Protein AF-A0A654LU80-F1 (afdb_monomer_lite)

Foldseek 3Di:
DPDDFAWDFFWAAAPFWIWTFTDGPVLQVQQCPPDPHGHPQSNADDDQQRTQWIAGNVVNDIDGTFADKDKDQPQPDPDPQKTFGMKMFRAHPPPRHTRHIYTDIDRPDDDDPDDDDDDDDDDDDDDDDDDDDDDDDDDDDDDDDDDDDDDDDDDDDDDDDDDPPPDPDDPDDDPVLQAQAFEAEPVRHTPAGFHDWDWDQDPVRDIFIWTWGAHPVRDTDIDTPVQWPDDDSHTYGDDPVPPPPPPDDDDDPDDDDDDDDDDDDDDDDDDDDDDDDDDDDPPPPFFQQDPPPRDGHHNPDQADPVPRHGGD

Organism: NCBI:txid1353260

Structure (mmCIF, N/CA/C/O backbone):
data_AF-A0A654LU80-F1
#
_entry.id   AF-A0A654LU80-F1
#
loop_
_atom_site.group_PDB
_atom_site.id
_atom_site.type_symbol
_atom_site.label_atom_id
_atom_site.label_alt_id
_atom_site.label_comp_id
_atom_site.label_asym_id
_atom_site.label_entity_id
_atom_site.label_seq_id
_atom_site.pdbx_PDB_ins_code
_atom_site.Cartn_x
_atom_site.Cartn_y
_atom_site.Cartn_z
_atom_site.occupancy
_atom_site.B_iso_or_equiv
_atom_site.auth_seq_id
_atom_site.auth_comp_id
_atom_site.auth_asym_id
_atom_site.auth_atom_id
_atom_site.pdbx_PDB_model_num
ATOM 1 N N . MET A 1 1 ? 15.239 10.027 35.106 1.00 42.16 1 MET A N 1
ATOM 2 C CA . MET A 1 1 ? 13.766 10.104 35.190 1.00 42.16 1 MET A CA 1
ATOM 3 C C . MET A 1 1 ? 13.199 9.483 33.930 1.00 42.16 1 MET A C 1
ATOM 5 O O . MET A 1 1 ? 13.302 10.082 32.866 1.00 42.16 1 MET A O 1
ATOM 9 N N . SER A 1 2 ? 12.705 8.252 34.024 1.00 54.31 2 SER A N 1
ATOM 10 C CA . SER A 1 2 ? 12.005 7.593 32.923 1.00 54.31 2 SER A CA 1
ATOM 11 C C . SER A 1 2 ? 10.757 8.415 32.622 1.00 54.31 2 SER A C 1
ATOM 13 O O . SER A 1 2 ? 9.932 8.594 33.513 1.00 54.31 2 SER A O 1
ATOM 15 N N . LYS A 1 3 ? 10.645 8.983 31.415 1.00 59.56 3 LYS A N 1
ATOM 16 C CA . LYS A 1 3 ? 9.391 9.608 30.982 1.00 59.56 3 LYS A CA 1
ATOM 17 C C . LYS A 1 3 ? 8.319 8.528 31.081 1.00 59.56 3 LYS A C 1
ATOM 19 O O . LYS A 1 3 ? 8.431 7.510 30.400 1.00 59.56 3 LYS A O 1
ATOM 24 N N . GLU A 1 4 ? 7.339 8.709 31.962 1.00 68.56 4 GLU A N 1
ATOM 25 C CA . GLU A 1 4 ? 6.165 7.844 31.970 1.00 68.56 4 GLU A CA 1
ATOM 26 C C . GLU A 1 4 ? 5.578 7.864 30.561 1.00 68.56 4 GLU A C 1
ATOM 28 O O . GLU A 1 4 ? 5.352 8.928 29.982 1.00 68.56 4 GLU A O 1
ATOM 33 N N . LYS A 1 5 ? 5.436 6.679 29.963 1.00 76.31 5 LYS A N 1
ATOM 34 C CA . LYS A 1 5 ? 4.969 6.545 28.588 1.00 76.31 5 LYS A CA 1
ATOM 35 C C . LYS A 1 5 ? 3.495 6.944 28.573 1.00 76.31 5 LYS A C 1
ATOM 37 O O . LYS A 1 5 ? 2.630 6.181 28.994 1.00 76.31 5 LYS A O 1
ATOM 42 N N . THR A 1 6 ? 3.221 8.172 28.150 1.00 90.44 6 THR A N 1
ATOM 43 C CA . THR A 1 6 ? 1.869 8.704 28.011 1.00 90.44 6 THR A CA 1
ATOM 44 C C . THR A 1 6 ? 1.183 8.005 26.846 1.00 90.44 6 THR A C 1
ATOM 46 O O . THR A 1 6 ? 1.727 7.911 25.745 1.00 90.44 6 THR A O 1
ATOM 49 N N . PHE A 1 7 ? -0.017 7.484 27.090 1.00 94.75 7 PHE A N 1
ATOM 50 C CA . PHE A 1 7 ? -0.816 6.810 26.074 1.00 94.75 7 PHE A CA 1
ATOM 51 C C . PHE A 1 7 ? -2.095 7.591 25.798 1.00 94.75 7 PHE A C 1
ATOM 53 O O . PHE A 1 7 ? -2.817 7.960 26.724 1.00 94.75 7 PHE A O 1
ATOM 60 N N . VAL A 1 8 ? -2.408 7.781 24.518 1.00 96.38 8 VAL A N 1
ATOM 61 C CA . VAL A 1 8 ? -3.611 8.483 24.058 1.00 96.38 8 VAL A CA 1
ATOM 62 C C . VAL A 1 8 ? -4.419 7.565 23.149 1.00 96.38 8 VAL A C 1
ATOM 64 O O . VAL A 1 8 ? -3.859 6.840 22.330 1.00 96.38 8 VAL A O 1
ATOM 67 N N . GLU A 1 9 ? -5.745 7.576 23.283 1.00 97.50 9 GLU A N 1
ATOM 68 C CA . GLU A 1 9 ? -6.622 6.845 22.366 1.00 97.50 9 GLU A CA 1
ATOM 69 C C . GLU A 1 9 ? -6.620 7.510 20.984 1.00 97.50 9 GLU A C 1
ATOM 71 O O . GLU A 1 9 ? -6.926 8.696 20.844 1.00 97.50 9 GLU A O 1
ATOM 76 N N . LYS A 1 10 ? -6.293 6.737 19.948 1.00 97.94 10 LYS A N 1
ATOM 77 C CA . LYS A 1 10 ? -6.302 7.188 18.555 1.00 97.94 10 LYS A CA 1
ATOM 78 C C . LYS A 1 10 ? -7.009 6.183 17.662 1.00 97.94 10 LYS A C 1
ATOM 80 O O . LYS A 1 10 ? -7.061 4.987 17.951 1.00 97.94 10 LYS A O 1
ATOM 85 N N . LYS A 1 11 ? -7.544 6.695 16.553 1.00 98.19 11 LYS A N 1
ATOM 86 C CA . LYS A 1 11 ? -8.075 5.883 15.461 1.00 98.19 11 LYS A CA 1
ATOM 87 C C . LYS A 1 11 ? -6.933 5.505 14.525 1.00 98.19 11 LYS A C 1
ATOM 89 O O . LYS A 1 11 ? -6.317 6.381 13.931 1.00 98.19 11 LYS A O 1
ATOM 94 N N . LEU A 1 12 ? -6.691 4.208 14.402 1.00 98.25 12 LEU A N 1
ATOM 95 C CA . LEU A 1 12 ? -5.678 3.605 13.549 1.00 98.25 12 LEU A CA 1
ATOM 96 C C . LEU A 1 12 ? -6.372 2.930 12.369 1.00 98.25 12 LEU A C 1
ATOM 98 O O . LEU A 1 12 ? -7.171 2.010 12.549 1.00 98.25 12 LEU A O 1
ATOM 102 N N . ARG A 1 13 ? -6.104 3.405 11.159 1.00 98.25 13 ARG A N 1
ATOM 103 C CA . ARG A 1 13 ? -6.662 2.869 9.919 1.00 98.25 13 ARG A CA 1
ATOM 104 C C . ARG A 1 13 ? -5.951 1.593 9.490 1.00 98.25 13 ARG A C 1
ATOM 106 O O . ARG A 1 13 ? -4.750 1.426 9.704 1.00 98.25 13 ARG A O 1
ATOM 113 N N . GLY A 1 14 ? -6.716 0.716 8.857 1.00 97.44 14 GLY A N 1
ATOM 114 C CA . GLY A 1 14 ? -6.236 -0.442 8.119 1.00 97.44 14 GLY A CA 1
ATOM 115 C C . GLY A 1 14 ? -7.037 -0.606 6.830 1.00 97.44 14 GLY A C 1
ATOM 116 O O . GLY A 1 14 ? -8.086 0.015 6.656 1.00 97.44 14 GLY A O 1
ATOM 117 N N . SER A 1 15 ? -6.552 -1.439 5.915 1.00 96.00 15 SER A N 1
ATOM 118 C CA . SER A 1 15 ? -7.214 -1.679 4.626 1.00 96.00 15 SER A CA 1
ATOM 119 C C . SER A 1 15 ? -8.615 -2.286 4.772 1.00 96.00 15 SER A C 1
ATOM 121 O O . SER A 1 15 ? -9.500 -2.003 3.967 1.00 96.00 15 SER A O 1
ATOM 123 N N . GLY A 1 16 ? -8.851 -3.086 5.815 1.00 97.56 16 GLY A N 1
ATOM 124 C CA . GLY A 1 16 ? -10.133 -3.739 6.071 1.00 97.56 16 GLY A CA 1
ATOM 125 C C . GLY A 1 16 ? -10.956 -3.147 7.209 1.00 97.56 16 GLY A C 1
ATOM 126 O O . GLY A 1 16 ? -11.933 -3.771 7.634 1.00 97.56 16 GLY A O 1
ATOM 127 N N . GLY A 1 17 ? -10.585 -1.969 7.716 1.00 98.00 17 GLY A N 1
ATOM 128 C CA . GLY A 1 17 ? -11.339 -1.289 8.762 1.00 98.00 17 GLY A CA 1
ATOM 129 C C . GLY A 1 17 ? -10.528 -0.274 9.554 1.00 98.00 17 GLY A C 1
ATOM 130 O O . GLY A 1 17 ? -9.686 0.451 9.026 1.00 98.00 17 GLY A O 1
ATOM 131 N N . TYR A 1 18 ? -10.809 -0.179 10.848 1.00 98.62 18 TYR A N 1
ATOM 132 C CA . TYR A 1 18 ? -10.016 0.642 11.759 1.00 98.62 18 TYR A CA 1
ATOM 133 C C . TYR A 1 18 ? -10.029 0.063 13.170 1.00 98.62 18 TYR A C 1
ATOM 135 O O . TYR A 1 18 ? -10.943 -0.663 13.548 1.00 98.62 18 TYR A O 1
ATOM 143 N N . ALA A 1 19 ? -9.046 0.439 13.977 1.00 98.44 19 ALA A N 1
ATOM 144 C CA . ALA A 1 19 ? -9.003 0.166 15.404 1.00 98.44 19 ALA A CA 1
ATOM 145 C C . ALA A 1 19 ? -8.963 1.476 16.194 1.00 98.44 19 ALA A C 1
ATOM 147 O O . ALA A 1 19 ? -8.363 2.453 15.756 1.00 98.44 19 ALA A O 1
ATOM 148 N N . ILE A 1 20 ? -9.594 1.505 17.363 1.00 98.44 20 ILE A N 1
ATOM 149 C CA . ILE A 1 20 ? -9.360 2.532 18.376 1.00 98.44 20 ILE A CA 1
ATOM 150 C C . ILE A 1 20 ? -8.470 1.905 19.442 1.00 98.44 20 ILE A C 1
ATOM 152 O O . ILE A 1 20 ? -8.888 0.964 20.124 1.00 98.44 20 ILE A O 1
ATOM 156 N N . ALA A 1 21 ? -7.251 2.415 19.577 1.00 98.31 21 ALA A N 1
ATOM 157 C CA . ALA A 1 21 ? -6.265 1.884 20.506 1.00 98.31 21 ALA A CA 1
ATOM 158 C C . ALA A 1 21 ? -5.472 3.000 21.188 1.00 98.31 21 ALA A C 1
ATOM 160 O O . ALA A 1 21 ? -5.343 4.109 20.670 1.00 98.31 21 ALA A O 1
ATOM 161 N N . LYS A 1 22 ? -4.944 2.690 22.368 1.00 98.06 22 LYS A N 1
ATOM 162 C CA . LYS A 1 22 ? -4.019 3.533 23.120 1.00 98.06 22 LYS A CA 1
ATOM 163 C C . LYS A 1 22 ? -2.639 3.468 22.478 1.00 98.06 22 LYS A C 1
ATOM 165 O O . LYS A 1 22 ? -2.081 2.378 22.383 1.00 98.06 22 LYS A O 1
ATOM 170 N N . VAL A 1 23 ? -2.086 4.611 22.085 1.00 97.2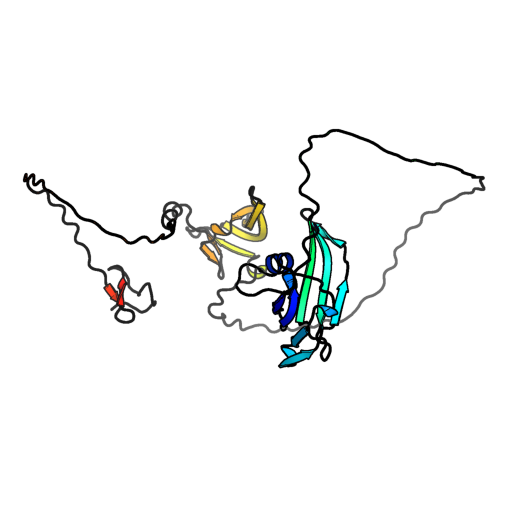5 23 VAL A N 1
ATOM 171 C CA . VAL A 1 23 ? -0.778 4.755 21.422 1.00 97.25 23 VAL A CA 1
ATOM 172 C C . VAL A 1 23 ? 0.076 5.819 22.103 1.00 97.25 23 VAL A C 1
ATOM 174 O O . VAL A 1 23 ? -0.461 6.800 22.617 1.00 97.25 23 VAL A O 1
ATOM 177 N N . SER A 1 24 ? 1.391 5.612 22.146 1.00 96.56 24 SER A N 1
ATOM 178 C CA . SER A 1 24 ? 2.349 6.594 22.653 1.00 96.56 24 SER A CA 1
ATOM 179 C C . SER A 1 24 ? 2.719 7.616 21.586 1.00 96.56 24 SER A C 1
ATOM 181 O O . SER A 1 24 ? 2.471 7.411 20.399 1.00 96.56 24 SER A O 1
ATOM 183 N N . ASP A 1 25 ? 3.351 8.714 21.986 1.00 95.44 25 ASP A N 1
ATOM 184 C CA . ASP A 1 25 ? 3.741 9.774 21.049 1.00 95.44 25 ASP A CA 1
ATOM 185 C C . ASP A 1 25 ? 4.700 9.280 19.955 1.00 95.44 25 ASP A C 1
ATOM 187 O O . ASP A 1 25 ? 4.543 9.647 18.794 1.00 95.44 25 ASP A O 1
ATOM 191 N N . ASP A 1 26 ? 5.639 8.386 20.279 1.00 94.56 26 ASP A N 1
ATOM 192 C CA . ASP A 1 26 ? 6.555 7.826 19.272 1.00 94.56 26 ASP A CA 1
ATOM 193 C C . ASP A 1 26 ? 5.855 6.884 18.287 1.00 94.56 26 ASP A C 1
ATOM 195 O O . ASP A 1 26 ? 6.164 6.887 17.099 1.00 94.56 26 ASP A O 1
ATOM 199 N N . GLU A 1 27 ? 4.844 6.145 18.745 1.00 95.81 27 GLU A N 1
ATOM 200 C CA . GLU A 1 27 ? 4.032 5.298 17.871 1.00 95.81 27 GLU A CA 1
ATOM 201 C C . GLU A 1 27 ? 3.130 6.149 16.974 1.00 95.81 27 GLU A C 1
ATOM 203 O O . GLU A 1 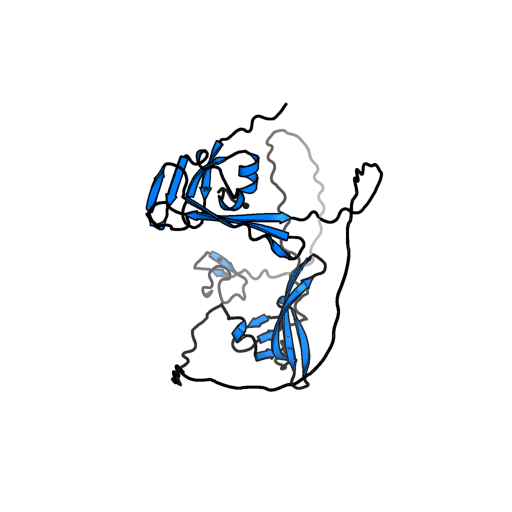27 ? 2.938 5.818 15.812 1.00 95.81 27 GLU A O 1
ATOM 208 N N . GLN A 1 28 ? 2.612 7.280 17.468 1.00 95.19 28 GLN A N 1
ATOM 209 C CA . GLN A 1 28 ? 1.852 8.226 16.644 1.00 95.19 28 GLN A CA 1
ATOM 210 C C . GLN A 1 28 ? 2.701 8.809 15.508 1.00 95.19 28 GLN A C 1
ATOM 212 O O . GLN A 1 28 ? 2.180 8.994 14.410 1.00 95.19 28 GLN A O 1
ATOM 217 N N . LYS A 1 29 ? 3.993 9.075 15.750 1.00 94.62 29 LYS A N 1
ATOM 218 C CA . LYS A 1 29 ? 4.913 9.568 14.713 1.00 94.62 29 LYS A CA 1
ATOM 219 C C . LYS A 1 29 ? 5.088 8.546 13.591 1.00 94.62 29 LYS A C 1
ATOM 221 O O . LYS A 1 29 ? 4.920 8.913 12.437 1.00 94.62 29 LYS A O 1
ATOM 226 N N . ILE A 1 30 ? 5.364 7.280 13.917 1.00 93.81 30 ILE A N 1
ATOM 227 C CA . ILE A 1 30 ? 5.551 6.221 12.903 1.00 93.81 30 ILE A CA 1
ATOM 228 C C . ILE A 1 30 ? 4.231 5.753 12.269 1.00 93.81 30 ILE A C 1
ATOM 230 O O . ILE A 1 30 ? 4.218 5.252 11.150 1.00 93.81 30 ILE A O 1
ATOM 234 N N . ALA A 1 31 ? 3.097 5.946 12.950 1.00 94.44 31 ALA A N 1
ATOM 235 C CA . ALA A 1 31 ? 1.773 5.688 12.387 1.00 94.44 31 ALA A CA 1
ATOM 236 C C . ALA A 1 31 ? 1.368 6.706 11.313 1.00 94.44 31 ALA A C 1
ATOM 238 O O . ALA A 1 31 ? 0.465 6.425 10.522 1.00 94.44 31 ALA A O 1
ATOM 239 N N . ASN A 1 32 ? 1.969 7.898 11.325 1.00 94.31 32 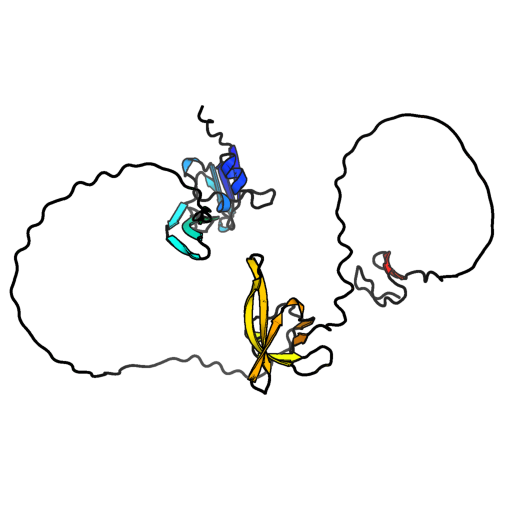ASN A N 1
ATOM 240 C CA . ASN A 1 32 ? 1.706 8.935 10.343 1.00 94.31 32 ASN A CA 1
ATOM 241 C C . ASN A 1 32 ? 2.560 8.689 9.094 1.00 94.31 32 ASN A C 1
ATOM 243 O O . ASN A 1 32 ? 3.766 8.912 9.093 1.00 94.31 32 ASN A O 1
ATOM 247 N N . LEU A 1 33 ? 1.905 8.275 8.012 1.00 89.69 33 LEU A N 1
ATOM 248 C CA . LEU A 1 33 ? 2.542 7.989 6.725 1.00 89.69 33 LEU A CA 1
ATOM 249 C C . LEU A 1 33 ? 2.485 9.193 5.760 1.00 89.69 33 LEU A C 1
ATOM 251 O O . LEU A 1 33 ? 2.376 9.015 4.551 1.00 89.69 33 LEU A O 1
ATOM 255 N N . GLY A 1 34 ? 2.514 10.421 6.291 1.00 87.06 34 GLY A N 1
ATOM 256 C CA . GLY A 1 34 ? 2.486 11.671 5.516 1.00 87.06 34 GLY A CA 1
ATOM 257 C C . GLY A 1 34 ? 1.095 12.289 5.330 1.00 87.06 34 GLY A C 1
ATOM 258 O O . GLY A 1 34 ? 0.932 13.191 4.512 1.00 87.06 34 GLY A O 1
ATOM 259 N N . GLY A 1 35 ? 0.091 11.827 6.081 1.00 89.62 35 GLY A N 1
ATOM 260 C CA . GLY A 1 35 ? -1.296 12.289 5.989 1.00 89.62 35 GLY A CA 1
ATOM 261 C C . GLY A 1 35 ? -1.914 12.630 7.351 1.00 89.62 35 GLY A C 1
ATOM 262 O O . GLY A 1 35 ? -1.272 12.491 8.390 1.00 89.62 35 GLY A O 1
ATOM 263 N N . PRO A 1 36 ? -3.182 13.077 7.383 1.00 91.56 36 PRO A N 1
ATOM 264 C CA . PRO A 1 36 ? -3.877 13.375 8.639 1.00 91.56 36 PRO A CA 1
ATOM 265 C C . PRO A 1 36 ? -4.305 12.113 9.407 1.00 91.56 36 PRO A C 1
ATOM 267 O O . PRO A 1 36 ? -4.647 12.193 10.587 1.00 91.56 36 PRO A O 1
ATOM 270 N N . GLU A 1 37 ? -4.333 10.953 8.745 1.00 95.50 37 GLU A N 1
ATOM 271 C CA . GLU A 1 37 ? -4.729 9.680 9.345 1.00 95.50 37 GLU A CA 1
ATOM 272 C C . GLU A 1 37 ? -3.519 8.906 9.887 1.00 95.50 37 GLU A C 1
ATOM 274 O O . GLU A 1 37 ? -2.433 8.920 9.310 1.00 95.50 37 GLU A O 1
ATOM 279 N N . LEU A 1 38 ? -3.733 8.191 10.994 1.00 96.69 38 LEU A N 1
ATOM 280 C CA . LEU A 1 38 ? -2.757 7.269 11.568 1.00 96.69 38 LEU A CA 1
ATOM 281 C C . LEU A 1 38 ? -3.075 5.845 11.118 1.00 96.69 38 LEU A C 1
ATOM 283 O O . LEU A 1 38 ? -4.241 5.448 11.118 1.00 96.69 38 LEU A O 1
ATOM 287 N N . PHE A 1 39 ? -2.054 5.059 10.794 1.00 97.62 39 PHE A N 1
ATOM 288 C CA . PHE A 1 39 ? -2.204 3.701 10.275 1.00 97.62 39 PHE A CA 1
ATOM 289 C C . PHE A 1 39 ? -1.665 2.661 11.252 1.00 97.62 39 PHE A C 1
ATOM 291 O O . PHE A 1 39 ? -0.562 2.789 11.779 1.00 97.62 39 PHE A O 1
ATOM 298 N N . LEU A 1 40 ? -2.427 1.581 11.446 1.00 96.75 40 LEU A N 1
ATOM 299 C CA . LEU A 1 40 ? -2.000 0.451 12.277 1.00 96.75 40 LEU A CA 1
ATOM 300 C C . LEU A 1 40 ? -0.769 -0.251 11.677 1.00 96.75 40 LEU A C 1
ATOM 302 O O . LEU A 1 40 ? 0.083 -0.735 12.416 1.00 96.75 40 LEU A O 1
ATOM 306 N N . ALA A 1 41 ? -0.648 -0.232 10.345 1.00 95.56 41 ALA A N 1
ATOM 307 C CA . ALA A 1 41 ? 0.496 -0.772 9.616 1.00 95.56 41 ALA A CA 1
ATOM 308 C C . ALA A 1 41 ? 1.829 -0.114 10.012 1.00 95.56 41 ALA A C 1
ATOM 310 O O . ALA A 1 41 ? 2.825 -0.819 10.137 1.00 95.56 41 ALA A O 1
ATOM 311 N N . GLY A 1 42 ? 1.836 1.207 10.242 1.00 93.25 42 GLY A N 1
ATOM 312 C CA . GLY A 1 42 ? 3.042 1.950 10.627 1.00 93.25 42 GLY A CA 1
ATOM 313 C C . GLY A 1 42 ? 3.477 1.708 12.076 1.00 93.25 42 GLY A C 1
ATOM 314 O O . GLY A 1 42 ? 4.656 1.811 12.387 1.00 93.25 42 GLY A O 1
ATOM 315 N N . ILE A 1 43 ? 2.542 1.345 12.962 1.00 95.12 43 ILE A N 1
ATOM 316 C CA . ILE A 1 43 ? 2.848 1.014 14.366 1.00 95.12 43 ILE A CA 1
ATOM 317 C C . ILE A 1 43 ? 3.351 -0.422 14.504 1.00 95.12 43 ILE A C 1
ATOM 319 O O . ILE A 1 43 ? 4.268 -0.692 15.276 1.00 95.12 43 ILE A O 1
ATOM 323 N N . GLY A 1 44 ? 2.723 -1.355 13.789 1.00 94.69 44 GLY A N 1
ATOM 324 C CA . GLY A 1 44 ? 3.021 -2.774 13.907 1.00 94.69 44 GLY A CA 1
ATOM 325 C C . GLY A 1 44 ? 2.208 -3.488 14.985 1.00 94.69 44 GLY A C 1
ATOM 326 O O . GLY A 1 44 ? 0.989 -3.310 15.110 1.00 94.69 44 GLY A O 1
ATOM 327 N N . LYS A 1 45 ? 2.886 -4.352 15.744 1.00 95.94 45 LYS A N 1
ATOM 328 C CA . LYS A 1 45 ? 2.288 -5.166 16.804 1.00 95.94 45 LYS A CA 1
ATOM 329 C C . LYS A 1 45 ? 1.940 -4.323 18.035 1.00 95.94 45 LYS A C 1
ATOM 331 O O . LYS A 1 45 ? 2.784 -3.610 18.566 1.00 95.94 45 LYS A O 1
ATOM 336 N N . LEU A 1 46 ? 0.708 -4.455 18.516 1.00 96.06 46 LEU A N 1
ATOM 337 C CA . LEU A 1 46 ? 0.183 -3.800 19.711 1.00 96.06 46 LEU A CA 1
ATOM 338 C C . LEU A 1 46 ? -0.386 -4.835 20.683 1.00 96.06 46 LEU A C 1
ATOM 340 O O . LEU A 1 46 ? -1.031 -5.801 20.267 1.00 96.06 46 LEU A O 1
ATOM 344 N N . ASP A 1 47 ? -0.198 -4.596 21.981 1.00 96.56 47 ASP A N 1
ATOM 345 C CA . ASP A 1 47 ? -0.759 -5.448 23.032 1.00 96.56 47 ASP A CA 1
ATOM 346 C C . ASP A 1 47 ? -2.288 -5.407 23.025 1.00 96.56 47 ASP A C 1
ATOM 348 O O . ASP A 1 47 ? -2.913 -4.365 22.790 1.00 96.56 47 ASP A O 1
ATOM 352 N N . LYS A 1 48 ? -2.912 -6.553 23.315 1.00 96.44 48 LYS A N 1
ATOM 353 C CA . LYS A 1 48 ? -4.367 -6.714 23.217 1.00 96.44 48 LYS A CA 1
ATOM 354 C C . LYS A 1 48 ? -5.122 -5.768 24.154 1.00 96.44 48 LYS A C 1
ATOM 356 O O . LYS A 1 48 ? -6.193 -5.300 23.771 1.00 96.44 48 LYS A O 1
ATOM 361 N N . GLU A 1 49 ? -4.581 -5.442 25.332 1.00 97.00 49 GLU A N 1
ATOM 362 C CA . GLU A 1 49 ? -5.248 -4.542 26.290 1.00 97.00 49 GLU A CA 1
ATOM 363 C C . GLU A 1 49 ? -5.260 -3.079 25.831 1.00 97.00 49 GLU A C 1
ATOM 365 O O . GLU A 1 49 ? -6.027 -2.260 26.343 1.00 97.00 49 GLU A O 1
ATOM 370 N N . ARG A 1 50 ? -4.422 -2.726 24.852 1.00 97.19 50 ARG A N 1
ATOM 371 C CA . ARG A 1 50 ? -4.344 -1.360 24.327 1.00 97.19 50 ARG A CA 1
ATOM 372 C C . ARG A 1 50 ? -5.485 -1.054 23.365 1.00 97.19 50 ARG A C 1
ATOM 374 O O . ARG A 1 50 ? -5.770 0.118 23.128 1.00 97.19 50 ARG A O 1
ATOM 381 N N . PHE A 1 51 ? -6.155 -2.074 22.834 1.00 98.31 51 PHE A N 1
ATOM 382 C CA . PHE A 1 51 ? -7.310 -1.912 21.961 1.00 98.31 51 PHE A CA 1
ATOM 383 C C . PHE A 1 51 ? -8.590 -1.719 22.766 1.00 98.31 51 PHE A C 1
ATOM 385 O O . PHE A 1 51 ? -8.980 -2.564 23.569 1.00 98.31 51 PHE A O 1
ATOM 392 N N . LYS A 1 52 ? -9.306 -0.637 22.467 1.00 98.31 52 LYS A N 1
ATOM 393 C CA . LYS A 1 52 ? -10.645 -0.391 23.002 1.00 98.31 52 LYS A CA 1
ATOM 394 C C . LYS A 1 52 ? -11.705 -1.093 22.166 1.00 98.31 52 LYS A C 1
ATOM 396 O O . LYS A 1 52 ? -12.587 -1.752 22.706 1.00 98.31 52 LYS A O 1
ATOM 401 N N . LYS A 1 53 ? -11.619 -0.931 20.847 1.00 98.50 53 LYS A N 1
ATOM 402 C CA . LYS A 1 53 ? -12.574 -1.467 19.874 1.00 98.50 53 LYS A CA 1
ATOM 403 C C . LYS A 1 53 ? -11.982 -1.466 18.471 1.00 98.50 53 LYS A C 1
ATOM 405 O O . LYS A 1 53 ? -11.028 -0.737 18.203 1.00 98.50 53 LYS A O 1
ATOM 410 N N . TYR A 1 54 ? -12.577 -2.224 17.562 1.00 98.75 54 TYR A N 1
ATOM 411 C CA . TYR A 1 54 ? -12.252 -2.191 16.139 1.00 98.75 54 TYR A CA 1
ATOM 412 C C . TYR A 1 54 ? -13.512 -2.291 15.283 1.00 98.75 54 TYR A C 1
ATOM 414 O O . TYR A 1 54 ? -14.515 -2.860 15.700 1.00 98.75 54 TYR A O 1
ATOM 422 N N . TYR A 1 55 ? -13.456 -1.743 14.079 1.00 98.81 55 TYR A N 1
ATOM 423 C CA . TYR A 1 55 ? -14.496 -1.845 13.067 1.00 98.81 55 TYR A CA 1
ATOM 424 C C . TYR A 1 55 ? -14.004 -2.710 11.916 1.00 98.81 55 TYR A C 1
ATOM 426 O O . TYR A 1 55 ? -12.866 -2.555 11.469 1.00 98.81 55 TYR A O 1
ATOM 434 N N . CYS A 1 56 ? -14.862 -3.605 11.436 1.00 98.81 56 CYS A N 1
ATOM 435 C CA . CYS A 1 56 ? -14.600 -4.445 10.277 1.00 98.81 56 CYS A CA 1
ATOM 436 C C . CYS A 1 56 ? -15.453 -3.989 9.097 1.00 98.81 56 CYS A C 1
ATOM 438 O O . CYS A 1 56 ? -16.676 -3.974 9.210 1.00 98.81 56 CYS A O 1
ATOM 440 N N . ASN A 1 57 ? -14.818 -3.701 7.958 1.00 98.25 57 ASN A N 1
ATOM 441 C CA . ASN A 1 57 ? -15.523 -3.305 6.739 1.00 98.25 57 ASN A CA 1
ATOM 442 C C . ASN A 1 57 ? -16.401 -4.436 6.191 1.00 98.25 57 ASN A C 1
ATOM 444 O O . ASN A 1 57 ? -17.499 -4.172 5.733 1.00 98.25 57 ASN A O 1
ATOM 448 N N . LYS A 1 58 ? -15.959 -5.700 6.278 1.00 98.31 58 LYS A N 1
ATOM 449 C CA . LYS A 1 58 ? -16.741 -6.843 5.774 1.00 98.31 58 LYS A CA 1
ATOM 450 C C . LYS A 1 58 ? -18.004 -7.106 6.599 1.00 98.31 58 LYS A C 1
ATOM 452 O O . LYS A 1 58 ? -19.029 -7.482 6.047 1.00 98.31 58 LYS A O 1
ATOM 457 N N . CYS A 1 59 ? -17.928 -6.937 7.918 1.00 98.00 59 CYS A N 1
ATOM 458 C CA . CYS A 1 59 ? -19.093 -7.083 8.797 1.00 98.00 59 CYS A CA 1
ATOM 459 C C . CYS A 1 59 ? -19.926 -5.803 8.903 1.00 98.00 59 CYS A C 1
ATOM 461 O O . CYS A 1 59 ? -20.970 -5.829 9.549 1.00 98.00 59 CYS A O 1
ATOM 463 N N . GLU A 1 60 ? -19.398 -4.687 8.397 1.00 98.38 60 GLU A N 1
ATOM 464 C CA . GLU A 1 60 ? -19.908 -3.329 8.598 1.00 98.38 60 GLU A CA 1
ATOM 465 C C . GLU A 1 60 ? -20.227 -3.008 10.070 1.00 98.38 60 GLU A C 1
ATOM 467 O O . GLU A 1 60 ? -21.165 -2.280 10.398 1.00 98.38 60 GLU A O 1
ATOM 472 N N . LYS A 1 61 ? -19.434 -3.569 10.991 1.00 98.44 61 LYS A N 1
ATOM 473 C CA . LYS A 1 61 ? -19.747 -3.604 12.423 1.00 98.44 61 LYS A CA 1
ATOM 474 C C . LYS A 1 61 ? -18.536 -3.301 13.294 1.00 98.44 61 LYS A C 1
ATOM 476 O O . LYS A 1 61 ? -17.407 -3.688 12.986 1.00 98.44 61 LYS A O 1
ATOM 481 N N . GLU A 1 62 ? -18.808 -2.643 14.420 1.00 98.50 62 GLU A N 1
ATOM 482 C CA . GLU A 1 62 ? -17.845 -2.388 15.488 1.00 98.50 62 GLU A CA 1
ATOM 483 C C . GLU A 1 62 ? -17.883 -3.484 16.568 1.00 98.50 62 GLU A C 1
ATOM 485 O O . GLU A 1 62 ? -18.943 -3.975 16.963 1.00 98.50 62 GLU A O 1
ATOM 490 N N . TYR A 1 63 ? -16.705 -3.851 17.060 1.00 98.44 63 TYR A N 1
ATOM 491 C CA . TYR A 1 63 ? -16.456 -4.904 18.036 1.00 98.44 63 TYR A CA 1
ATOM 492 C C . TYR A 1 63 ? -15.599 -4.365 19.178 1.00 98.44 63 TYR A C 1
ATOM 494 O O . TYR A 1 63 ? -14.685 -3.575 18.952 1.00 98.44 63 TYR A O 1
ATOM 502 N N . GLN A 1 64 ? -15.857 -4.822 20.402 1.00 98.38 64 GLN A N 1
ATOM 503 C CA . GLN A 1 64 ? -15.078 -4.425 21.576 1.00 98.38 64 GLN A CA 1
ATOM 504 C C . GLN A 1 64 ? -13.756 -5.204 21.680 1.00 98.38 64 GLN A C 1
ATOM 506 O O . GLN A 1 64 ? -13.666 -6.376 21.299 1.00 98.38 64 GLN A O 1
ATOM 511 N N . GLY A 1 65 ? -12.741 -4.546 22.241 1.00 97.62 65 GLY A N 1
ATOM 512 C CA . GLY A 1 65 ? -11.393 -5.078 22.429 1.00 97.62 65 GLY A CA 1
ATOM 513 C C . GLY A 1 65 ? -10.576 -5.174 21.138 1.00 97.62 65 GLY A C 1
ATOM 514 O O . GLY A 1 65 ? -10.874 -4.525 20.136 1.00 97.62 65 GLY A O 1
ATOM 515 N N . ALA A 1 66 ? -9.520 -5.989 21.173 1.00 98.00 66 ALA A N 1
ATOM 516 C CA . ALA A 1 66 ? -8.623 -6.199 20.037 1.00 98.00 66 ALA A CA 1
ATOM 517 C C . ALA A 1 66 ? -9.224 -7.117 18.952 1.00 98.00 66 ALA A C 1
ATOM 519 O O . ALA A 1 66 ? -9.978 -8.036 19.296 1.00 98.00 66 ALA A O 1
ATOM 520 N N . PRO A 1 67 ? -8.855 -6.944 17.670 1.00 98.19 67 PRO A N 1
ATOM 521 C CA . PRO A 1 67 ? -8.969 -8.003 16.663 1.00 98.19 67 PRO A CA 1
ATOM 522 C C . PRO A 1 67 ? -8.083 -9.216 17.026 1.00 98.19 67 PRO A C 1
ATOM 524 O O . PRO A 1 67 ? -7.261 -9.147 17.943 1.00 98.19 67 PRO A O 1
ATOM 527 N N . ASN A 1 68 ? -8.270 -10.353 16.349 1.00 98.19 68 ASN A N 1
ATOM 528 C CA . ASN A 1 68 ? -7.331 -11.472 16.453 1.00 98.19 68 ASN A CA 1
ATOM 529 C C . ASN A 1 68 ? -6.005 -11.086 15.781 1.00 98.19 68 ASN A C 1
ATOM 531 O O . ASN A 1 68 ? -6.029 -10.368 14.789 1.00 98.19 68 ASN A O 1
ATOM 535 N N . LEU A 1 69 ? -4.867 -11.528 16.311 1.00 97.75 69 LEU A N 1
ATOM 536 C CA . LEU A 1 69 ? -3.553 -11.242 15.733 1.00 97.75 69 LEU A CA 1
ATOM 537 C C . LEU A 1 69 ? -2.873 -12.559 15.371 1.00 97.75 69 LEU A C 1
ATOM 539 O O . LEU A 1 69 ? -2.615 -13.374 16.256 1.00 97.75 69 LEU A O 1
ATOM 543 N N . GLU A 1 70 ? -2.542 -12.713 14.096 1.00 97.88 70 GLU A N 1
ATOM 544 C CA . GLU A 1 70 ? -1.695 -13.783 13.572 1.00 97.88 70 GLU A CA 1
ATOM 545 C C . GLU A 1 70 ? -0.402 -13.158 13.054 1.00 97.88 70 GLU A C 1
ATOM 547 O O . GLU A 1 70 ? -0.449 -12.160 12.341 1.00 97.88 70 GLU A O 1
ATOM 552 N N . PHE A 1 71 ? 0.755 -13.686 13.446 1.00 96.75 71 PHE A N 1
ATOM 553 C CA . PHE A 1 71 ? 2.044 -13.134 13.038 1.00 96.75 71 PHE A CA 1
ATOM 554 C C . PHE A 1 71 ? 3.080 -14.236 12.832 1.00 96.75 71 PHE A C 1
ATOM 556 O O . PHE A 1 71 ? 3.016 -15.293 13.458 1.00 96.75 71 PHE A O 1
ATOM 563 N N . GLU A 1 72 ? 4.034 -13.956 11.954 1.00 96.56 72 GLU A N 1
ATOM 564 C CA . GLU A 1 72 ? 5.139 -14.832 11.582 1.00 96.56 72 GLU A CA 1
ATOM 565 C C . GLU A 1 72 ? 6.448 -14.042 11.632 1.00 96.56 72 GLU A C 1
ATOM 567 O O . GLU A 1 72 ? 6.469 -12.846 11.325 1.00 96.56 72 GLU A O 1
ATOM 572 N N . ASN A 1 73 ? 7.549 -14.731 11.942 1.00 95.75 73 ASN A N 1
ATOM 573 C CA . ASN A 1 73 ? 8.885 -14.139 12.012 1.00 95.75 73 ASN A CA 1
ATOM 574 C C . ASN A 1 73 ? 9.785 -14.715 10.905 1.00 95.75 73 ASN A C 1
ATOM 576 O O . ASN A 1 73 ? 10.602 -15.596 11.188 1.00 95.75 73 ASN A O 1
ATOM 580 N N . PRO A 1 74 ? 9.621 -14.283 9.641 1.00 93.00 74 PRO A N 1
ATOM 581 C CA . PRO A 1 74 ? 10.261 -14.943 8.507 1.00 93.00 74 PRO A CA 1
ATOM 582 C C . PRO A 1 74 ? 11.790 -14.798 8.490 1.00 93.00 74 PRO A C 1
ATOM 584 O O . PRO A 1 74 ? 12.458 -15.705 8.010 1.00 93.00 74 PRO A O 1
ATOM 587 N N . ASN A 1 75 ? 12.351 -13.711 9.041 1.00 92.19 75 ASN A N 1
ATOM 588 C CA . ASN A 1 75 ? 13.781 -13.376 8.917 1.00 92.19 75 ASN A CA 1
ATOM 589 C C . ASN A 1 75 ? 14.265 -13.413 7.452 1.00 92.19 75 ASN A C 1
ATOM 591 O O . ASN A 1 75 ? 15.343 -13.920 7.157 1.00 92.19 75 ASN A O 1
ATOM 595 N N . GLU A 1 76 ? 13.442 -12.898 6.541 1.00 92.50 76 GLU A N 1
ATOM 596 C CA . GLU A 1 76 ? 13.708 -12.890 5.102 1.00 92.50 76 GLU A CA 1
ATOM 597 C C . GLU A 1 76 ? 14.597 -11.694 4.743 1.00 92.50 76 GLU A C 1
ATOM 599 O O . GLU A 1 76 ? 14.266 -10.556 5.082 1.00 92.50 76 GLU A O 1
ATOM 604 N N . ASP A 1 77 ? 15.726 -11.950 4.082 1.00 91.25 77 ASP A N 1
ATOM 605 C CA . ASP A 1 77 ? 16.606 -10.910 3.543 1.00 91.25 77 ASP A CA 1
ATOM 606 C C . ASP A 1 77 ? 16.004 -10.362 2.244 1.00 91.25 77 ASP A C 1
ATOM 608 O O . ASP A 1 77 ? 15.817 -11.099 1.274 1.00 91.25 77 ASP A O 1
ATOM 612 N N . LEU A 1 78 ? 15.670 -9.071 2.246 1.00 89.50 78 LEU A N 1
ATOM 613 C CA . LEU A 1 78 ? 15.086 -8.380 1.097 1.00 89.50 78 LEU A CA 1
ATOM 614 C C . LEU A 1 78 ? 16.137 -7.620 0.272 1.00 89.50 78 LEU A C 1
ATOM 616 O O . LEU A 1 78 ? 15.779 -6.937 -0.689 1.00 89.50 78 LEU A O 1
ATOM 620 N N . GLY A 1 79 ? 17.421 -7.754 0.616 1.00 84.19 79 GLY A N 1
ATOM 621 C CA . GLY A 1 79 ? 18.522 -6.998 0.035 1.00 84.19 79 GLY A CA 1
ATOM 622 C C . GLY A 1 79 ? 18.738 -5.648 0.720 1.00 84.19 79 GLY A C 1
ATOM 623 O O . GLY A 1 79 ? 17.973 -5.228 1.585 1.00 84.19 79 GLY A O 1
ATOM 624 N N . GLU A 1 80 ? 19.824 -4.966 0.343 1.00 84.06 80 GLU A N 1
ATOM 625 C CA . GLU A 1 80 ? 20.162 -3.615 0.837 1.00 84.06 80 GLU A CA 1
ATOM 626 C C . GLU A 1 80 ? 20.228 -3.513 2.373 1.00 84.06 80 GLU A C 1
ATOM 628 O O . GLU A 1 80 ? 19.898 -2.483 2.954 1.00 84.06 80 GLU A O 1
ATOM 633 N N . ASN A 1 81 ? 20.654 -4.595 3.039 1.00 84.06 81 ASN A N 1
ATOM 634 C CA . ASN A 1 81 ? 20.743 -4.695 4.499 1.00 84.06 81 ASN A CA 1
ATOM 635 C C . ASN A 1 81 ? 19.383 -4.565 5.222 1.00 84.06 81 ASN A C 1
ATOM 637 O O . ASN A 1 81 ? 19.351 -4.265 6.421 1.00 84.06 81 ASN A O 1
ATOM 641 N N . ILE A 1 82 ? 18.274 -4.832 4.522 1.00 87.25 82 ILE A N 1
ATOM 642 C CA . ILE A 1 82 ? 16.911 -4.826 5.062 1.00 87.25 82 ILE A CA 1
ATOM 643 C C . ILE A 1 82 ? 16.436 -6.265 5.268 1.00 87.25 82 ILE A C 1
ATOM 645 O O . ILE A 1 82 ? 16.266 -7.030 4.320 1.00 87.25 82 ILE A O 1
ATOM 649 N N . ILE A 1 83 ? 16.137 -6.616 6.519 1.00 91.75 83 ILE A N 1
ATOM 650 C CA . ILE A 1 83 ? 15.607 -7.937 6.874 1.00 91.75 83 ILE A CA 1
ATOM 651 C C . ILE A 1 83 ? 14.157 -7.793 7.329 1.00 91.75 83 ILE A C 1
ATOM 653 O O . ILE A 1 83 ? 13.869 -7.088 8.296 1.00 91.75 83 ILE A O 1
ATOM 657 N N . LEU A 1 84 ? 13.231 -8.513 6.698 1.00 93.94 84 LEU A N 1
ATOM 658 C CA . LEU A 1 84 ? 11.865 -8.655 7.196 1.00 93.94 84 LEU A CA 1
ATOM 659 C C . LEU A 1 84 ? 11.866 -9.581 8.418 1.00 93.94 84 LEU A C 1
ATOM 661 O O . LEU A 1 84 ? 11.905 -10.808 8.305 1.00 93.94 84 LEU A O 1
ATOM 665 N N . LYS A 1 85 ? 11.813 -8.988 9.611 1.00 94.25 85 LYS A N 1
ATOM 666 C CA . LYS A 1 85 ? 11.831 -9.719 10.883 1.00 94.25 85 LYS A CA 1
ATOM 667 C C . LYS A 1 85 ? 10.484 -10.275 11.280 1.00 94.25 85 LYS A C 1
ATOM 669 O O . LYS A 1 85 ? 10.425 -11.378 11.809 1.00 94.25 85 LYS A O 1
ATOM 674 N N . GLU A 1 86 ? 9.423 -9.514 11.051 1.00 95.69 86 GLU A N 1
ATOM 675 C CA . GLU A 1 86 ? 8.075 -9.888 11.465 1.00 95.69 86 GLU A CA 1
ATOM 676 C C . GLU A 1 86 ? 7.062 -9.377 10.445 1.00 95.69 86 GLU A C 1
ATOM 678 O O . GLU A 1 86 ? 7.172 -8.259 9.939 1.00 95.69 86 GLU A O 1
ATOM 683 N N . LYS A 1 87 ? 6.043 -10.181 10.165 1.00 96.38 87 LYS A N 1
ATOM 684 C CA . LYS A 1 87 ? 4.833 -9.748 9.465 1.00 96.38 87 LYS A CA 1
ATOM 685 C C . LYS A 1 87 ? 3.628 -10.244 10.250 1.00 96.38 87 LYS A C 1
ATOM 687 O O . LYS A 1 87 ? 3.664 -11.341 10.804 1.00 96.38 87 LYS A O 1
ATOM 692 N N . GLY A 1 88 ? 2.563 -9.458 10.297 1.00 97.62 88 GLY A N 1
ATOM 693 C CA . GLY A 1 88 ? 1.360 -9.863 11.012 1.00 97.62 88 GLY A CA 1
ATOM 694 C C . GLY A 1 88 ? 0.079 -9.301 10.427 1.00 97.62 88 GLY A C 1
ATOM 695 O O . GLY A 1 88 ? 0.070 -8.273 9.748 1.00 97.62 88 GLY A O 1
ATOM 696 N N . GLU A 1 89 ? -1.011 -10.003 10.709 1.00 98.44 89 GLU A N 1
ATOM 697 C CA . GLU A 1 89 ? -2.363 -9.712 10.268 1.00 98.44 89 GLU A CA 1
ATOM 698 C C . GLU A 1 89 ? -3.286 -9.574 11.477 1.00 98.44 89 GLU A C 1
ATOM 700 O O . GLU A 1 89 ? -3.434 -10.485 12.296 1.00 98.44 89 GLU A O 1
ATOM 705 N N . TYR A 1 90 ? -3.957 -8.431 11.565 1.00 98.50 90 TYR A N 1
ATOM 706 C CA . TYR A 1 90 ? -5.061 -8.237 12.489 1.00 98.50 90 TYR A CA 1
ATOM 707 C C . TYR A 1 90 ? -6.355 -8.676 11.812 1.00 98.50 90 TYR A C 1
ATOM 709 O O . TYR A 1 90 ? -6.800 -8.028 10.869 1.00 98.50 90 TYR A O 1
ATOM 717 N N . LYS A 1 91 ? -6.979 -9.749 12.294 1.00 98.62 91 LYS A N 1
ATOM 718 C CA . LYS A 1 91 ? -8.183 -10.359 11.719 1.00 98.62 91 LYS A CA 1
ATOM 719 C C . LYS A 1 91 ? -9.424 -10.099 12.564 1.00 98.62 91 LYS A C 1
ATOM 721 O O . LYS A 1 91 ? -9.389 -10.084 13.796 1.00 98.62 91 LYS A O 1
ATOM 726 N N . CYS A 1 92 ? -10.556 -9.892 11.903 1.00 98.62 92 CYS A N 1
ATOM 727 C CA . CYS A 1 92 ? -11.847 -9.801 12.571 1.00 98.62 92 CYS A CA 1
ATOM 728 C C . CYS A 1 92 ? -12.163 -11.121 13.279 1.00 98.62 92 CYS A C 1
ATOM 730 O O . CYS A 1 92 ? -12.181 -12.166 12.647 1.00 98.62 92 CYS A O 1
ATOM 732 N N . LYS A 1 93 ? -12.525 -11.061 14.562 1.00 97.81 93 LYS A N 1
ATOM 733 C CA . LYS A 1 93 ? -12.862 -12.243 15.377 1.00 97.81 93 LYS A CA 1
ATOM 734 C C . LYS A 1 93 ? -14.102 -13.014 14.909 1.00 97.81 93 LYS A C 1
ATOM 736 O O . LYS A 1 93 ? -14.382 -14.079 15.441 1.00 97.81 93 LYS A O 1
ATOM 741 N N . THR A 1 94 ? -14.908 -12.439 14.018 1.00 97.94 94 THR A N 1
ATOM 742 C CA . THR A 1 94 ? -16.187 -13.026 13.588 1.00 97.94 94 THR A CA 1
ATOM 743 C C . THR A 1 94 ? -16.140 -13.593 12.177 1.00 97.94 94 THR A C 1
ATOM 745 O O . THR A 1 94 ? -16.843 -14.556 11.901 1.00 97.94 94 THR A O 1
ATOM 748 N N . CYS A 1 95 ? -15.371 -12.989 11.271 1.00 98.00 95 CYS A N 1
ATOM 749 C CA . CYS A 1 95 ? -15.369 -13.373 9.856 1.00 98.00 95 CYS A CA 1
ATOM 750 C C . CYS A 1 95 ? -13.968 -13.590 9.272 1.00 98.00 95 CYS A C 1
ATOM 752 O O . CYS A 1 95 ? -13.852 -13.714 8.051 1.00 98.00 95 CYS A O 1
ATOM 754 N N . ASP A 1 96 ? -12.932 -13.526 10.117 1.00 98.25 96 ASP A N 1
ATOM 755 C CA . ASP A 1 96 ? -11.501 -13.648 9.798 1.00 98.25 96 ASP A CA 1
ATOM 756 C C . ASP A 1 96 ? -10.976 -12.690 8.722 1.00 98.25 96 ASP A C 1
ATOM 758 O O . ASP A 1 96 ? -9.837 -12.789 8.269 1.00 98.25 96 ASP A O 1
ATOM 762 N N . TYR A 1 97 ? -11.783 -11.697 8.345 1.00 98.19 97 TYR A N 1
ATOM 763 C CA . TYR A 1 97 ? -11.379 -10.666 7.407 1.00 98.19 97 TYR A CA 1
ATOM 764 C C . TYR A 1 97 ? -10.254 -9.816 7.991 1.00 98.19 97 TYR A C 1
ATOM 766 O O . TYR A 1 97 ? -10.327 -9.365 9.139 1.00 98.19 97 TYR A O 1
ATOM 774 N N . ILE A 1 98 ? -9.230 -9.576 7.179 1.00 98.44 98 ILE A N 1
ATOM 775 C CA . ILE A 1 98 ? -8.044 -8.819 7.566 1.00 98.44 98 ILE A CA 1
ATOM 776 C C . ILE A 1 98 ? -8.428 -7.348 7.731 1.00 98.44 98 ILE A C 1
ATOM 778 O O . ILE A 1 98 ? -8.815 -6.686 6.776 1.00 98.44 98 ILE A O 1
ATOM 782 N N . ILE A 1 99 ? -8.308 -6.833 8.951 1.00 98.38 99 ILE A N 1
ATOM 783 C CA . ILE A 1 99 ? -8.511 -5.425 9.307 1.00 98.38 99 ILE A CA 1
ATOM 784 C C . ILE A 1 99 ? -7.298 -4.595 8.895 1.00 98.38 99 ILE A C 1
ATOM 786 O O . ILE A 1 99 ? -7.445 -3.509 8.335 1.00 98.38 99 ILE A O 1
ATOM 790 N N . ALA A 1 100 ? -6.100 -5.099 9.183 1.00 98.06 100 ALA A N 1
ATOM 791 C CA . ALA A 1 100 ? -4.838 -4.461 8.842 1.00 98.06 100 ALA A CA 1
ATOM 792 C C . ALA A 1 100 ? -3.720 -5.501 8.772 1.00 98.06 100 ALA A C 1
ATOM 794 O O . ALA A 1 100 ? -3.773 -6.521 9.459 1.00 98.06 100 ALA A O 1
ATOM 795 N N . GLN A 1 101 ? -2.684 -5.189 8.003 1.00 97.50 101 GLN A N 1
ATOM 796 C CA . GLN A 1 101 ? -1.422 -5.918 7.996 1.00 97.50 101 GLN A CA 1
ATOM 797 C C . GLN A 1 101 ? -0.307 -4.982 8.447 1.00 97.50 101 GLN A C 1
ATOM 799 O O . GLN A 1 101 ? -0.396 -3.769 8.244 1.00 97.50 101 GLN A O 1
ATOM 804 N N . TYR A 1 102 ? 0.742 -5.542 9.033 1.00 96.69 102 TYR A N 1
ATOM 805 C CA . TYR A 1 102 ? 1.962 -4.811 9.340 1.00 96.69 102 TYR A CA 1
ATOM 806 C C . TYR A 1 102 ? 3.202 -5.636 9.013 1.00 96.69 102 TYR A C 1
ATOM 808 O O . TYR A 1 102 ? 3.150 -6.863 8.901 1.00 96.69 102 TYR A O 1
ATOM 816 N N . ARG A 1 103 ? 4.325 -4.932 8.868 1.00 95.12 103 ARG A N 1
ATOM 817 C CA . ARG A 1 103 ? 5.655 -5.503 8.664 1.00 95.12 103 ARG A CA 1
ATOM 818 C C . ARG A 1 103 ? 6.639 -4.780 9.569 1.00 95.12 103 ARG A C 1
ATOM 820 O O . ARG A 1 103 ? 6.527 -3.571 9.749 1.00 95.12 103 ARG A O 1
ATOM 827 N N . LYS A 1 104 ? 7.585 -5.522 10.133 1.00 93.50 104 LYS A N 1
ATOM 828 C CA . LYS A 1 104 ? 8.708 -4.995 10.899 1.00 93.50 104 LYS A CA 1
ATOM 829 C C . LYS A 1 104 ? 9.992 -5.388 10.190 1.00 93.50 104 LYS A C 1
ATOM 831 O O . LYS A 1 104 ? 10.259 -6.577 10.005 1.00 93.50 104 LYS A O 1
ATOM 836 N N . PHE A 1 105 ? 10.763 -4.380 9.826 1.00 92.62 105 PHE A N 1
ATOM 837 C CA . PHE A 1 105 ? 12.067 -4.544 9.212 1.00 92.62 105 PHE A CA 1
ATOM 838 C C . PHE A 1 105 ? 13.149 -4.259 10.251 1.00 92.62 105 PHE A C 1
ATOM 840 O O . PHE A 1 105 ? 12.984 -3.352 11.068 1.00 92.62 105 PHE A O 1
ATOM 847 N N . ASP A 1 106 ? 14.229 -5.030 10.215 1.00 89.44 106 ASP A N 1
ATOM 848 C CA . ASP A 1 106 ? 15.496 -4.609 10.797 1.00 89.44 106 ASP A CA 1
ATOM 849 C C . ASP A 1 106 ? 16.306 -3.958 9.681 1.00 89.44 106 ASP A C 1
ATOM 851 O O . ASP A 1 106 ? 16.678 -4.606 8.701 1.00 89.44 106 ASP A O 1
ATOM 855 N N . GLU A 1 107 ? 16.566 -2.667 9.837 1.00 76.81 107 GLU A N 1
ATOM 856 C CA . GLU A 1 107 ? 17.636 -1.997 9.115 1.00 76.81 107 GLU A CA 1
ATOM 857 C C . GLU A 1 107 ? 18.930 -2.393 9.827 1.00 76.81 107 GLU A C 1
ATOM 859 O O . GLU A 1 107 ? 19.241 -1.893 10.914 1.00 76.81 107 GLU A O 1
ATOM 864 N N . SER A 1 108 ? 19.675 -3.342 9.256 1.00 62.00 108 SER A N 1
ATOM 865 C CA . SER A 1 108 ? 21.067 -3.533 9.667 1.00 62.00 108 SER A CA 1
ATOM 866 C C . SER A 1 108 ? 21.744 -2.190 9.428 1.00 62.00 108 SER A C 1
ATOM 868 O O . SER A 1 108 ? 21.730 -1.693 8.303 1.00 62.00 108 SER A O 1
ATOM 870 N N . LYS A 1 109 ? 22.229 -1.554 10.497 1.00 51.88 109 LYS A N 1
ATOM 871 C CA . LYS A 1 109 ? 22.782 -0.198 10.460 1.00 51.88 109 LYS A CA 1
ATOM 872 C C . LYS A 1 109 ? 23.688 -0.019 9.240 1.00 51.88 109 LYS A C 1
ATOM 874 O O . LYS A 1 109 ? 24.546 -0.867 9.001 1.00 51.88 109 LYS A O 1
ATOM 879 N N . LYS A 1 110 ? 23.509 1.104 8.527 1.00 42.91 110 LYS A N 1
ATOM 880 C CA . LYS A 1 110 ? 24.524 1.674 7.629 1.00 42.91 110 LYS A CA 1
ATOM 881 C C . LYS A 1 110 ? 25.884 1.459 8.275 1.00 42.91 110 LYS A C 1
ATOM 883 O O . LYS A 1 110 ? 26.067 1.895 9.413 1.00 42.91 110 LYS A O 1
ATOM 888 N N . GLU A 1 111 ? 26.760 0.752 7.572 1.00 44.72 111 GLU A N 1
ATOM 889 C CA . GLU A 1 111 ? 28.106 0.468 8.038 1.00 44.72 111 GLU A CA 1
ATOM 890 C C . GLU A 1 111 ? 28.740 1.749 8.573 1.00 44.72 111 GLU A C 1
ATOM 892 O O . GLU A 1 111 ? 28.783 2.800 7.926 1.00 44.72 111 GLU A O 1
ATOM 897 N N . GLU A 1 112 ? 29.134 1.626 9.831 1.00 39.69 112 GLU A N 1
ATOM 898 C CA . GLU A 1 112 ? 29.984 2.534 10.560 1.00 39.69 112 GLU A CA 1
ATOM 899 C C . GLU A 1 112 ? 31.250 2.736 9.721 1.00 39.69 112 GLU A C 1
ATOM 901 O O . GLU A 1 112 ? 32.004 1.795 9.479 1.00 39.69 112 GLU A O 1
ATOM 906 N N . ILE A 1 113 ? 31.485 3.969 9.264 1.00 39.62 113 ILE A N 1
ATOM 907 C CA . ILE A 1 113 ? 32.851 4.382 8.961 1.00 39.62 113 ILE A CA 1
ATOM 908 C C . ILE A 1 113 ? 33.580 4.339 10.301 1.00 39.62 113 ILE A C 1
ATOM 910 O O . ILE A 1 113 ? 33.233 5.061 11.238 1.00 39.62 113 ILE A O 1
ATOM 914 N N . GLU A 1 114 ? 34.526 3.414 10.372 1.00 43.03 114 GLU A N 1
ATOM 915 C CA . GLU A 1 114 ? 35.444 3.183 11.472 1.00 43.03 114 GLU A CA 1
ATOM 916 C C . GLU A 1 114 ? 36.079 4.489 11.967 1.00 43.03 114 GLU A C 1
ATOM 918 O O . GLU A 1 114 ? 36.684 5.212 11.184 1.00 43.03 114 GLU A O 1
ATOM 923 N N . GLU A 1 115 ? 36.047 4.726 13.278 1.00 35.19 115 GLU A N 1
ATOM 924 C CA . GLU A 1 115 ? 37.177 5.302 14.012 1.00 35.19 115 GLU A CA 1
ATOM 925 C C . GLU A 1 115 ? 37.182 4.696 15.424 1.00 35.19 115 GLU A C 1
ATOM 927 O O . GLU A 1 115 ? 36.219 4.787 16.186 1.00 35.19 115 GLU A O 1
ATOM 932 N N . GLY A 1 116 ? 38.246 3.943 15.710 1.00 30.28 116 GLY A N 1
ATOM 933 C CA . GLY A 1 116 ? 38.296 2.959 16.784 1.00 30.28 116 GLY A CA 1
ATOM 934 C C . GLY A 1 116 ? 38.636 3.474 18.184 1.00 30.28 116 GLY A C 1
ATOM 935 O O . GLY A 1 116 ? 38.889 4.651 18.421 1.00 30.28 116 GLY A O 1
ATOM 936 N N . GLY A 1 117 ? 38.736 2.511 19.109 1.00 29.62 117 GLY A N 1
ATOM 937 C CA . GLY A 1 117 ? 39.514 2.654 20.343 1.00 29.62 117 GLY A CA 1
ATOM 938 C C . GLY A 1 117 ? 38.937 1.991 21.601 1.00 29.62 117 GLY A C 1
ATOM 939 O O . GLY A 1 117 ? 38.322 2.685 22.393 1.00 29.62 117 GLY A O 1
ATOM 940 N N . GLY A 1 118 ? 39.259 0.700 21.822 1.00 29.59 118 GLY A N 1
ATOM 941 C CA . GLY A 1 118 ? 39.422 -0.012 23.122 1.00 29.59 118 GLY A CA 1
ATOM 942 C C . GLY A 1 118 ? 38.230 -0.082 24.107 1.00 29.59 118 GLY A C 1
ATOM 943 O O . GLY A 1 118 ? 37.518 0.881 24.311 1.00 29.59 118 GLY A O 1
ATOM 944 N N . LYS A 1 119 ? 37.974 -1.149 24.875 1.00 30.69 119 LYS A N 1
ATOM 945 C CA . LYS A 1 119 ? 38.786 -2.249 25.427 1.00 30.69 119 LYS A CA 1
ATOM 946 C C . LYS A 1 119 ? 37.839 -3.402 25.851 1.00 30.69 119 LYS A C 1
ATOM 948 O O . LYS A 1 119 ? 36.740 -3.099 26.289 1.00 30.69 119 LYS A O 1
ATOM 953 N N . ARG A 1 120 ? 38.345 -4.649 25.741 1.00 36.25 120 ARG A N 1
ATOM 954 C CA . ARG A 1 120 ? 38.253 -5.875 26.600 1.00 36.25 120 ARG A CA 1
ATOM 955 C C . ARG A 1 120 ? 36.940 -6.124 27.388 1.00 36.25 120 ARG A C 1
ATOM 957 O O . ARG A 1 120 ? 36.407 -5.210 27.985 1.00 36.25 120 ARG A O 1
ATOM 964 N N . GLU A 1 121 ? 36.408 -7.343 27.495 1.00 31.12 121 GLU A N 1
ATOM 965 C CA . GLU A 1 121 ? 37.053 -8.554 28.035 1.00 31.12 121 GLU A CA 1
ATOM 966 C C . GLU A 1 121 ? 36.466 -9.856 27.454 1.00 31.12 121 GLU A C 1
ATOM 968 O O . GLU A 1 121 ? 35.295 -9.937 27.091 1.00 31.12 121 GLU A O 1
ATOM 973 N N . VAL A 1 122 ? 37.339 -10.861 27.359 1.00 32.69 122 VAL A N 1
ATOM 974 C CA . VAL A 1 122 ? 37.085 -12.245 26.946 1.00 32.69 122 VAL A CA 1
ATOM 975 C C . VAL A 1 122 ? 37.155 -13.096 28.209 1.00 32.69 122 VAL A C 1
ATOM 977 O O . VAL A 1 122 ? 38.172 -13.044 28.896 1.00 32.69 122 VAL A O 1
ATOM 980 N N . GLU A 1 123 ? 36.141 -13.917 28.468 1.00 33.97 123 GLU A N 1
ATOM 981 C CA . GLU A 1 123 ? 36.275 -15.096 29.327 1.00 33.97 123 GLU A CA 1
ATOM 982 C C . GLU A 1 123 ? 36.074 -16.347 28.463 1.00 33.97 123 GLU A C 1
ATOM 984 O O . GLU A 1 123 ? 35.033 -16.545 27.836 1.00 33.97 123 GLU A O 1
ATOM 989 N N . GLN A 1 124 ? 37.133 -17.154 28.390 1.00 32.62 124 GLN A N 1
ATOM 990 C CA . GLN A 1 124 ? 37.148 -18.525 27.892 1.00 32.62 124 GLN A CA 1
ATOM 991 C C . GLN A 1 124 ? 37.321 -19.449 29.100 1.00 32.62 124 GLN A C 1
ATOM 993 O O . GLN A 1 124 ? 38.250 -19.249 29.878 1.00 32.62 124 GLN A O 1
ATOM 998 N N . GLU A 1 125 ? 36.516 -20.507 29.183 1.00 33.31 125 GLU A N 1
ATOM 999 C CA . GLU A 1 125 ? 36.908 -21.762 29.832 1.00 33.31 125 GLU A CA 1
ATOM 1000 C C . GLU A 1 125 ? 36.637 -22.933 28.867 1.00 33.31 125 GLU A C 1
ATOM 1002 O O . GLU A 1 125 ? 35.499 -23.294 28.571 1.00 33.31 125 GLU A O 1
ATOM 1007 N N . GLN A 1 126 ? 37.737 -23.469 28.337 1.00 33.25 126 GLN A N 1
ATOM 1008 C CA . GLN A 1 126 ? 37.952 -24.827 27.813 1.00 33.25 126 GLN A CA 1
ATOM 1009 C C . GLN A 1 126 ? 38.292 -25.732 29.026 1.00 33.25 126 GLN A C 1
ATOM 1011 O O . GLN A 1 126 ? 38.770 -25.222 30.031 1.00 33.25 126 GLN A O 1
ATOM 1016 N N . ASP A 1 127 ? 38.100 -27.049 29.114 1.00 33.78 127 ASP A N 1
ATOM 1017 C CA . ASP A 1 127 ? 38.188 -28.171 28.176 1.00 33.78 127 ASP A CA 1
ATOM 1018 C C . ASP A 1 127 ? 37.617 -29.432 28.879 1.00 33.78 127 ASP A C 1
ATOM 1020 O O . ASP A 1 127 ? 37.607 -29.499 30.111 1.00 33.78 127 ASP A O 1
ATOM 1024 N N . ARG A 1 128 ? 37.265 -30.488 28.126 1.00 30.50 128 ARG A N 1
ATOM 1025 C CA . ARG A 1 128 ? 38.025 -31.764 28.124 1.00 30.50 128 ARG A CA 1
ATOM 1026 C C . ARG A 1 128 ? 37.423 -32.829 27.197 1.00 30.50 128 ARG A C 1
ATOM 1028 O O . ARG A 1 128 ? 36.265 -33.220 27.292 1.00 30.50 128 ARG A O 1
ATOM 1035 N N . VAL A 1 129 ? 38.321 -33.299 26.339 1.00 32.88 129 VAL A N 1
ATOM 1036 C CA . VAL A 1 129 ? 38.257 -34.358 25.327 1.00 32.88 129 VAL A CA 1
ATOM 1037 C C . VAL A 1 129 ? 38.286 -35.754 25.966 1.00 32.88 129 VAL A C 1
ATOM 1039 O O . VAL A 1 129 ? 38.932 -35.940 26.996 1.00 32.88 129 VAL A O 1
ATOM 1042 N N . ASN A 1 130 ? 37.668 -36.741 25.307 1.00 32.09 130 ASN A N 1
ATOM 1043 C CA . ASN A 1 130 ? 38.253 -38.078 25.150 1.00 32.09 130 ASN A CA 1
ATOM 1044 C C . ASN A 1 130 ? 37.721 -38.753 23.872 1.00 32.09 130 ASN A C 1
ATOM 1046 O O . ASN A 1 130 ? 36.519 -38.949 23.706 1.00 32.09 130 ASN A O 1
ATOM 1050 N N . GLU A 1 131 ? 38.661 -39.108 23.001 1.00 37.31 131 GLU A N 1
ATOM 1051 C CA . GLU A 1 131 ? 38.543 -39.883 21.765 1.00 37.31 131 GLU A CA 1
ATOM 1052 C C . GLU A 1 131 ? 39.299 -41.205 21.960 1.00 37.31 131 GLU A C 1
ATOM 1054 O O . GLU A 1 131 ? 40.394 -41.167 22.513 1.00 37.31 131 GLU A O 1
ATOM 1059 N N . VAL A 1 132 ? 38.742 -42.327 21.482 1.00 31.95 132 VAL A N 1
ATOM 1060 C CA . VAL A 1 132 ? 39.437 -43.530 20.953 1.00 31.95 132 VAL A CA 1
ATOM 1061 C C . VAL A 1 132 ? 38.406 -44.213 20.022 1.00 31.95 132 VAL A C 1
ATOM 1063 O O . VAL A 1 132 ? 37.326 -44.558 20.499 1.00 31.95 132 VAL A O 1
ATOM 1066 N N . LEU A 1 133 ? 38.521 -44.115 18.683 1.00 34.97 133 LEU A N 1
ATOM 1067 C CA . LEU A 1 133 ? 39.211 -45.022 17.723 1.00 34.97 133 LEU A CA 1
ATOM 1068 C C . LEU A 1 133 ? 38.735 -46.487 17.857 1.00 34.97 133 LEU A C 1
ATOM 1070 O O . LEU A 1 133 ? 38.571 -46.981 18.962 1.00 34.97 133 LEU A O 1
ATOM 1074 N N . GLU A 1 134 ? 38.507 -47.322 16.848 1.00 33.91 134 GLU A N 1
ATOM 1075 C CA . GLU A 1 134 ? 38.693 -47.373 15.392 1.00 33.91 134 GLU A CA 1
ATOM 1076 C C . GLU A 1 134 ? 38.078 -48.733 14.994 1.00 33.91 134 GLU A C 1
ATOM 1078 O O . GLU A 1 134 ? 38.212 -49.674 15.773 1.00 33.91 134 GLU A O 1
ATOM 1083 N N . THR A 1 135 ? 37.494 -48.913 13.803 1.00 27.83 135 THR A N 1
ATOM 1084 C CA . THR A 1 135 ? 38.041 -49.895 12.840 1.00 27.83 135 THR A CA 1
ATOM 1085 C C . THR A 1 135 ? 37.441 -49.730 11.443 1.00 27.83 135 THR A C 1
ATOM 1087 O O . THR A 1 135 ? 36.240 -49.572 11.240 1.00 27.83 135 THR A O 1
ATOM 1090 N N . GLU A 1 136 ? 38.361 -49.787 10.494 1.00 31.59 136 GLU A N 1
ATOM 1091 C CA . GLU A 1 136 ? 38.284 -49.718 9.044 1.00 31.59 136 GLU A CA 1
ATOM 1092 C C . GLU A 1 136 ? 37.522 -50.890 8.382 1.00 31.59 136 GLU A C 1
ATOM 1094 O O . GLU A 1 136 ? 37.571 -52.015 8.873 1.00 31.59 136 GLU A O 1
ATOM 1099 N N . ASN A 1 137 ? 36.935 -50.693 7.190 1.00 29.14 137 ASN A N 1
ATOM 1100 C CA . ASN A 1 137 ? 37.587 -51.029 5.905 1.00 29.14 137 ASN A CA 1
ATOM 1101 C C . ASN A 1 137 ? 36.638 -50.994 4.680 1.00 29.14 137 ASN A C 1
ATOM 1103 O O . ASN A 1 137 ? 35.651 -51.717 4.602 1.00 29.14 137 ASN A O 1
ATOM 1107 N N . ARG A 1 138 ? 37.054 -50.178 3.699 1.00 31.94 138 ARG A N 1
ATOM 1108 C CA . ARG A 1 138 ? 37.209 -50.447 2.251 1.00 31.94 138 ARG A CA 1
ATOM 1109 C C . ARG A 1 138 ? 36.104 -51.133 1.416 1.00 31.94 138 ARG A C 1
ATOM 1111 O O . ARG A 1 138 ? 35.941 -52.346 1.439 1.00 31.94 138 ARG A O 1
ATOM 1118 N N . ASN A 1 139 ? 35.603 -50.333 0.465 1.00 31.05 139 ASN A N 1
ATOM 1119 C CA . ASN A 1 139 ? 35.876 -50.387 -0.992 1.00 31.05 139 ASN A CA 1
ATOM 1120 C C . ASN A 1 139 ? 34.669 -50.521 -1.944 1.00 31.05 139 ASN A C 1
ATOM 1122 O O . ASN A 1 139 ? 34.009 -51.548 -2.021 1.00 31.05 139 ASN A O 1
ATOM 1126 N N . GLU A 1 140 ? 34.519 -49.443 -2.728 1.00 30.05 140 GLU A N 1
ATOM 1127 C CA . GLU A 1 140 ? 34.272 -49.348 -4.177 1.00 30.05 140 GLU A CA 1
ATOM 1128 C C . GLU A 1 140 ? 33.174 -50.195 -4.841 1.00 30.05 140 GLU A C 1
ATOM 1130 O O . GLU A 1 140 ? 33.294 -51.407 -4.981 1.00 30.05 140 GLU A O 1
ATOM 1135 N N . SER A 1 141 ? 32.217 -49.510 -5.488 1.00 31.41 141 SER A N 1
ATOM 1136 C CA . SER A 1 141 ? 32.116 -49.500 -6.965 1.00 31.41 141 SER A CA 1
ATOM 1137 C C . SER A 1 141 ? 31.045 -48.528 -7.485 1.00 31.41 141 SER A C 1
ATOM 1139 O O . SER A 1 141 ? 29.908 -48.502 -7.023 1.00 31.41 141 SER A O 1
ATOM 1141 N N . LYS A 1 142 ? 31.431 -47.746 -8.501 1.00 33.00 142 LYS A N 1
ATOM 1142 C CA . LYS A 1 142 ? 30.566 -46.969 -9.405 1.00 33.00 142 LYS A CA 1
ATOM 1143 C C . LYS A 1 142 ? 29.597 -47.883 -10.167 1.00 33.00 142 LYS A C 1
ATOM 1145 O O . LYS A 1 142 ? 30.036 -48.892 -10.711 1.00 33.00 142 LYS A O 1
ATOM 1150 N N . SER A 1 143 ? 28.358 -47.437 -10.385 1.00 30.22 143 SER A N 1
ATOM 1151 C CA . SER A 1 143 ? 27.678 -47.660 -11.670 1.00 30.22 143 SER A CA 1
ATOM 1152 C C . SER A 1 143 ? 26.505 -46.701 -11.875 1.00 30.22 143 SER A C 1
ATOM 1154 O O . SER A 1 143 ? 25.632 -46.561 -11.022 1.00 30.22 143 SER A O 1
ATOM 1156 N N . GLU A 1 144 ? 26.510 -46.037 -13.026 1.00 29.59 144 GLU A N 1
ATOM 1157 C CA . GLU A 1 144 ? 25.385 -45.304 -13.595 1.00 29.59 144 GLU A CA 1
ATOM 1158 C C . GLU A 1 144 ? 24.298 -46.290 -14.052 1.00 29.59 144 GLU A C 1
ATOM 1160 O O . GLU A 1 144 ? 24.623 -47.323 -14.631 1.00 29.59 144 GLU A O 1
ATOM 1165 N N . ASN A 1 145 ? 23.015 -45.952 -13.873 1.00 29.02 145 ASN A N 1
ATOM 1166 C CA . ASN A 1 145 ? 22.017 -46.006 -14.953 1.00 29.02 145 ASN A CA 1
ATOM 1167 C C . ASN A 1 145 ? 20.628 -45.508 -14.511 1.00 29.02 145 ASN A C 1
ATOM 1169 O O . ASN A 1 145 ? 19.893 -46.153 -13.772 1.00 29.02 145 ASN A O 1
ATOM 1173 N N . LYS A 1 146 ? 20.275 -44.337 -15.047 1.00 28.94 146 LYS A N 1
ATOM 1174 C CA . LYS A 1 146 ? 19.053 -44.023 -15.810 1.00 28.94 146 LYS A CA 1
ATOM 1175 C C . LYS A 1 146 ? 17.878 -45.013 -15.688 1.00 28.94 146 LYS A C 1
ATOM 1177 O O . LYS A 1 146 ? 17.955 -46.142 -16.159 1.00 28.94 146 LYS A O 1
ATOM 1182 N N . SER A 1 147 ? 16.719 -44.519 -15.248 1.00 29.61 147 SER A N 1
ATOM 1183 C CA . SER A 1 147 ? 15.412 -45.100 -15.585 1.00 29.61 147 SER A CA 1
ATOM 1184 C C . SER A 1 147 ? 14.342 -44.012 -15.694 1.00 29.61 147 SER A C 1
ATOM 1186 O O . SER A 1 147 ? 14.134 -43.216 -14.785 1.00 29.61 147 SER A O 1
ATOM 1188 N N . LYS A 1 148 ? 13.715 -43.971 -16.874 1.00 29.55 148 LYS A N 1
ATOM 1189 C CA . LYS A 1 148 ? 12.547 -43.168 -17.257 1.00 29.55 148 LYS A CA 1
ATOM 1190 C C . LYS A 1 148 ? 11.263 -43.871 -16.802 1.00 29.55 148 LYS A C 1
ATOM 1192 O O . LYS A 1 148 ? 11.167 -45.072 -17.010 1.00 29.55 148 LYS A O 1
ATOM 1197 N N . SER A 1 149 ? 10.271 -43.109 -16.343 1.00 26.80 149 SER A N 1
ATOM 1198 C CA . SER A 1 149 ? 8.810 -43.218 -16.593 1.00 26.80 149 SER A CA 1
ATOM 1199 C C . SER A 1 149 ? 8.163 -42.183 -15.653 1.00 26.80 149 SER A C 1
ATOM 1201 O O . SER A 1 149 ? 8.616 -42.073 -14.524 1.00 26.80 149 SER A O 1
ATOM 1203 N N . SER A 1 150 ? 7.217 -41.308 -15.994 1.00 30.92 150 SER A N 1
ATOM 1204 C CA . SER A 1 150 ? 5.994 -41.481 -16.782 1.00 30.92 150 SER A CA 1
ATOM 1205 C C . SER A 1 150 ? 5.335 -40.103 -17.038 1.00 30.92 150 SER A C 1
ATOM 1207 O O . SER A 1 150 ? 5.285 -39.263 -16.145 1.00 30.92 150 SER A O 1
ATOM 1209 N N . LYS A 1 151 ? 4.794 -39.888 -18.243 1.00 32.38 151 LYS A N 1
ATOM 1210 C CA . LYS A 1 151 ? 3.692 -38.944 -18.588 1.00 32.38 151 LYS A CA 1
ATOM 1211 C C . LYS A 1 151 ? 2.402 -39.796 -18.779 1.00 32.38 151 LYS A C 1
ATOM 1213 O O . LYS A 1 151 ? 2.609 -41.009 -18.888 1.00 32.38 151 LYS A O 1
ATOM 1218 N N . PRO A 1 152 ? 1.140 -39.287 -18.919 1.00 39.16 152 PRO A N 1
ATOM 1219 C CA . PRO A 1 152 ? 0.723 -37.977 -19.488 1.00 39.16 152 PRO A CA 1
ATOM 1220 C C . PRO A 1 152 ? -0.610 -37.326 -18.955 1.00 39.16 152 PRO A C 1
ATOM 1222 O O . PRO A 1 152 ? -1.248 -37.872 -18.062 1.00 39.16 152 PRO A O 1
ATOM 1225 N N . ILE A 1 153 ? -1.046 -36.229 -19.635 1.00 28.44 153 ILE A N 1
ATOM 1226 C CA . ILE A 1 153 ? -2.449 -35.758 -19.923 1.00 28.44 153 ILE A CA 1
ATOM 1227 C C . ILE A 1 153 ? -3.145 -34.864 -18.854 1.00 28.44 153 ILE A C 1
ATOM 1229 O O . ILE A 1 153 ? -3.112 -35.209 -17.683 1.00 28.44 153 ILE A O 1
ATOM 1233 N N . ASN A 1 154 ? -3.779 -33.694 -19.111 1.00 32.97 154 ASN A N 1
ATOM 1234 C CA . ASN A 1 154 ? -4.380 -32.994 -20.286 1.00 32.97 154 ASN A CA 1
ATOM 1235 C C . ASN A 1 154 ? -4.153 -31.457 -20.170 1.00 32.97 154 ASN A C 1
ATOM 1237 O O . ASN A 1 154 ? -4.184 -30.941 -19.059 1.00 32.97 154 ASN A O 1
ATOM 1241 N N . GLN A 1 155 ? -3.796 -30.665 -21.194 1.00 33.00 155 GLN A N 1
ATOM 1242 C CA . GLN A 1 155 ? -4.549 -30.227 -22.393 1.00 33.00 155 GLN A CA 1
ATOM 1243 C C . GLN A 1 155 ? -5.916 -29.571 -22.107 1.00 33.00 155 GLN A C 1
ATOM 1245 O O . GLN A 1 155 ? -6.919 -30.254 -21.936 1.00 33.00 155 GLN A O 1
ATOM 1250 N N . ILE A 1 156 ? -5.950 -28.233 -22.139 1.00 32.94 156 ILE A N 1
ATOM 1251 C CA . ILE A 1 156 ? -7.115 -27.469 -22.600 1.00 32.94 156 ILE A CA 1
ATOM 1252 C C . ILE A 1 156 ? -6.619 -26.626 -23.773 1.00 32.94 156 ILE A C 1
ATOM 1254 O O . ILE A 1 156 ? -5.930 -25.623 -23.596 1.00 32.94 156 ILE A O 1
ATOM 1258 N N . GLU A 1 157 ? -6.930 -27.105 -24.971 1.00 31.70 157 GLU A N 1
ATOM 1259 C CA . GLU A 1 157 ? -6.922 -26.335 -26.205 1.00 31.70 157 GLU A CA 1
ATOM 1260 C C . GLU A 1 157 ? -8.217 -25.519 -26.239 1.00 31.70 157 GLU A C 1
ATOM 1262 O O . GLU A 1 157 ? -9.301 -26.081 -26.114 1.00 31.70 157 GLU A O 1
ATOM 1267 N N . ASN A 1 158 ? -8.116 -24.205 -26.418 1.00 31.48 158 ASN A N 1
ATOM 1268 C CA . ASN A 1 158 ? -9.225 -23.401 -26.916 1.00 31.48 158 ASN A CA 1
ATOM 1269 C C . ASN A 1 158 ? -8.710 -22.623 -28.121 1.00 31.48 158 ASN A C 1
ATOM 1271 O O . ASN A 1 158 ? -8.100 -21.564 -27.989 1.00 31.48 158 ASN A O 1
ATOM 1275 N N . ASN A 1 159 ? -8.951 -23.205 -29.293 1.00 35.88 159 ASN A N 1
ATOM 1276 C CA . ASN A 1 159 ? -8.936 -22.503 -30.565 1.00 35.88 159 ASN A CA 1
ATOM 1277 C C . ASN A 1 159 ? -10.141 -21.563 -30.601 1.00 35.88 159 ASN A C 1
ATOM 1279 O O . ASN A 1 159 ? -11.264 -22.026 -30.423 1.00 35.88 159 ASN A O 1
ATOM 1283 N N . ASN A 1 160 ? -9.907 -20.280 -30.857 1.00 40.09 160 ASN A N 1
ATOM 1284 C CA . ASN A 1 160 ? -10.853 -19.398 -31.534 1.00 40.09 160 ASN A CA 1
ATOM 1285 C C . ASN A 1 160 ? -10.043 -18.278 -32.191 1.00 40.09 160 ASN A C 1
ATOM 1287 O O . ASN A 1 160 ? -9.602 -17.345 -31.520 1.00 40.09 160 ASN A O 1
ATOM 1291 N N . ASP A 1 161 ? -9.841 -18.414 -33.499 1.00 42.28 161 ASP A N 1
ATOM 1292 C CA . ASP A 1 161 ? -9.427 -17.324 -34.373 1.00 42.28 161 ASP A CA 1
ATOM 1293 C C . ASP A 1 161 ? -10.588 -16.336 -34.587 1.00 42.28 161 ASP A C 1
ATOM 1295 O O . ASP A 1 161 ? -11.759 -16.711 -34.671 1.00 42.28 161 ASP A O 1
ATOM 1299 N N . ASP A 1 162 ? -10.195 -15.069 -34.720 1.00 38.72 162 ASP A N 1
ATOM 1300 C CA . ASP A 1 162 ? -10.881 -13.965 -35.394 1.00 38.72 162 ASP A CA 1
ATOM 1301 C C . ASP A 1 162 ? -12.144 -13.335 -34.782 1.00 38.72 162 ASP A C 1
ATOM 1303 O O . ASP A 1 162 ? -13.276 -13.511 -35.233 1.00 38.72 162 ASP A O 1
ATOM 1307 N N . LYS A 1 163 ? -11.899 -12.367 -33.888 1.00 34.50 163 LYS A N 1
ATOM 1308 C CA . LYS A 1 163 ? -12.087 -10.936 -34.223 1.00 34.50 163 LYS A CA 1
ATOM 1309 C C . LYS A 1 163 ? -11.493 -10.061 -33.119 1.00 34.50 163 LYS A C 1
ATOM 1311 O O . LYS A 1 163 ? -12.150 -9.770 -32.120 1.00 34.50 163 LYS A O 1
ATOM 1316 N N . VAL A 1 164 ? -10.257 -9.600 -33.305 1.00 40.03 164 VAL A N 1
ATOM 1317 C CA . VAL A 1 164 ? -9.714 -8.519 -32.474 1.00 40.03 164 VAL A CA 1
ATOM 1318 C C . VAL A 1 164 ? -10.399 -7.228 -32.907 1.00 40.03 164 VAL A C 1
ATOM 1320 O O . VAL A 1 164 ? -10.028 -6.586 -33.886 1.00 40.03 164 VAL A O 1
ATOM 1323 N N . ILE A 1 165 ? -11.466 -6.883 -32.197 1.00 46.31 165 ILE A N 1
ATOM 1324 C CA . ILE A 1 165 ? -11.995 -5.524 -32.185 1.00 46.31 165 ILE A CA 1
ATOM 1325 C C . ILE A 1 165 ? -10.896 -4.669 -31.531 1.00 46.31 165 ILE A C 1
ATOM 1327 O O . ILE A 1 165 ? -10.466 -5.026 -30.432 1.00 46.31 165 ILE A O 1
ATOM 1331 N N . PRO A 1 166 ? -10.400 -3.592 -32.171 1.00 45.97 166 PRO A N 1
ATOM 1332 C CA . PRO A 1 166 ? -9.417 -2.718 -31.550 1.00 45.97 166 PRO A CA 1
ATOM 1333 C C . PRO A 1 166 ? -10.085 -2.078 -30.337 1.00 45.97 166 PRO A C 1
ATOM 1335 O O . PRO A 1 166 ? -10.994 -1.258 -30.488 1.00 45.97 166 PRO A O 1
ATOM 1338 N N . ASP A 1 167 ? -9.685 -2.504 -29.143 1.00 46.28 167 ASP A N 1
ATOM 1339 C CA . ASP A 1 167 ? -10.155 -1.879 -27.919 1.00 46.28 167 ASP A CA 1
ATOM 1340 C C . ASP A 1 167 ? -9.657 -0.433 -27.887 1.00 46.28 167 ASP A C 1
ATOM 1342 O O . ASP A 1 167 ? -8.478 -0.115 -28.074 1.00 46.28 167 ASP A O 1
ATOM 1346 N N . VAL A 1 168 ? -10.622 0.458 -27.743 1.00 56.84 168 VAL A N 1
ATOM 1347 C CA . VAL A 1 168 ? -10.483 1.890 -27.924 1.00 56.84 168 VAL A CA 1
ATOM 1348 C C . VAL A 1 168 ? -9.779 2.468 -26.698 1.00 56.84 168 VAL A C 1
ATOM 1350 O O . VAL A 1 168 ? -10.328 2.478 -25.605 1.00 56.84 168 VAL A O 1
ATOM 1353 N N . LYS A 1 169 ? -8.584 3.036 -26.907 1.00 58.16 169 LYS A N 1
ATOM 1354 C CA . LYS A 1 169 ? -7.895 3.974 -25.994 1.00 58.16 169 LYS A CA 1
ATOM 1355 C C . LYS A 1 169 ? -7.752 3.512 -24.532 1.00 58.16 169 LYS A C 1
ATOM 1357 O O . LYS A 1 169 ? -7.944 4.311 -23.615 1.00 58.16 169 LYS A O 1
ATOM 1362 N N . SER A 1 170 ? -7.302 2.284 -24.287 1.00 62.19 170 SER A N 1
ATOM 1363 C CA . SER A 1 170 ? -6.609 2.032 -23.018 1.00 62.19 170 SER A CA 1
ATOM 1364 C C . SER A 1 170 ? -5.307 2.843 -23.007 1.00 62.19 170 SER A C 1
ATOM 1366 O O . SER A 1 170 ? -4.453 2.665 -23.873 1.00 62.19 170 SER A O 1
ATOM 1368 N N . THR A 1 171 ? -5.142 3.747 -22.038 1.00 71.81 171 THR A N 1
ATOM 1369 C CA . THR A 1 171 ? -3.862 4.434 -21.764 1.00 71.81 171 THR A CA 1
ATOM 1370 C C . THR A 1 171 ? -2.836 3.507 -21.110 1.00 71.81 171 THR A C 1
ATOM 1372 O O . THR A 1 171 ? -1.692 3.900 -20.892 1.00 71.81 171 THR A O 1
ATOM 1375 N N . TYR A 1 172 ? -3.245 2.281 -20.784 1.00 79.62 172 TYR A N 1
ATOM 1376 C CA . TYR A 1 172 ? -2.434 1.280 -20.121 1.00 79.62 172 TYR A CA 1
ATOM 1377 C C . TYR A 1 172 ? -1.992 0.197 -21.109 1.00 79.62 172 TYR A C 1
ATOM 1379 O O . TYR A 1 172 ? -2.823 -0.454 -21.751 1.00 79.62 172 TYR A O 1
ATOM 1387 N N . VAL A 1 173 ? -0.676 -0.012 -21.192 1.00 78.12 173 VAL A N 1
ATOM 1388 C CA . VAL A 1 173 ? -0.034 -1.049 -22.010 1.00 78.12 173 VAL A CA 1
ATOM 1389 C C . VAL A 1 173 ? 0.669 -2.033 -21.076 1.00 78.12 173 VAL A C 1
ATOM 1391 O O . VAL A 1 173 ? 1.535 -1.644 -20.296 1.00 78.12 173 VAL A O 1
ATOM 1394 N N . HIS A 1 174 ? 0.301 -3.315 -21.150 1.00 85.50 174 HIS A N 1
ATOM 1395 C CA . HIS A 1 174 ? 0.979 -4.370 -20.389 1.00 85.50 174 HIS A CA 1
ATOM 1396 C C . HIS A 1 174 ? 2.428 -4.523 -20.857 1.00 85.50 174 HIS A C 1
ATOM 1398 O O . HIS A 1 174 ? 2.675 -4.628 -22.056 1.00 85.50 174 HIS A O 1
ATOM 1404 N N . ILE A 1 175 ? 3.367 -4.619 -19.914 1.00 85.44 175 ILE A N 1
ATOM 1405 C CA . ILE A 1 175 ? 4.809 -4.689 -20.201 1.00 85.44 175 ILE A CA 1
ATOM 1406 C C . ILE A 1 175 ? 5.186 -5.864 -21.117 1.00 85.44 175 ILE A C 1
ATOM 1408 O O . ILE A 1 175 ? 6.006 -5.714 -22.017 1.00 85.44 175 ILE A O 1
ATOM 1412 N N . GLU A 1 176 ? 4.506 -7.001 -20.965 1.00 85.81 176 GLU A N 1
ATOM 1413 C CA . GLU A 1 176 ? 4.686 -8.197 -21.797 1.00 85.81 176 GLU A CA 1
ATOM 1414 C C . GLU A 1 176 ? 4.348 -7.945 -23.270 1.00 85.81 176 GLU A C 1
ATOM 1416 O O . GLU A 1 176 ? 4.960 -8.537 -24.152 1.00 85.81 176 GLU A O 1
ATOM 1421 N N . LYS A 1 177 ? 3.408 -7.030 -23.545 1.00 87.62 177 LYS A N 1
ATOM 1422 C CA . LYS A 1 177 ? 3.034 -6.650 -24.913 1.00 87.62 177 LYS A CA 1
ATOM 1423 C C . LYS A 1 177 ? 4.050 -5.714 -25.554 1.00 87.62 177 LYS A C 1
ATOM 1425 O O . LYS A 1 177 ? 4.054 -5.589 -26.772 1.00 87.62 177 LYS A O 1
ATOM 1430 N N . ILE A 1 178 ? 4.873 -5.040 -24.750 1.00 90.69 178 ILE A N 1
ATOM 1431 C CA . ILE A 1 178 ? 5.875 -4.097 -25.248 1.00 90.69 178 ILE A CA 1
ATOM 1432 C C . ILE A 1 178 ? 7.088 -4.847 -25.814 1.00 90.69 178 ILE A C 1
ATOM 1434 O O . ILE A 1 178 ? 7.708 -4.396 -26.777 1.00 90.69 178 ILE A O 1
ATOM 1438 N N . ILE A 1 179 ? 7.402 -6.022 -25.264 1.00 93.62 179 ILE A N 1
ATOM 1439 C CA . ILE A 1 179 ? 8.434 -6.904 -25.812 1.00 93.62 179 ILE A CA 1
ATOM 1440 C C . ILE A 1 179 ? 8.033 -7.322 -27.235 1.00 93.62 179 ILE A C 1
ATOM 1442 O O . ILE A 1 179 ? 6.925 -7.785 -27.486 1.00 93.62 179 ILE A O 1
ATOM 1446 N N . GLY A 1 180 ? 8.952 -7.145 -28.183 1.00 93.19 180 GLY A N 1
ATOM 1447 C CA . GLY A 1 180 ? 8.748 -7.428 -29.602 1.00 93.19 180 GLY A CA 1
ATOM 1448 C C . GLY A 1 180 ? 8.173 -6.270 -30.425 1.00 93.19 180 GLY A C 1
ATOM 1449 O O . GLY A 1 180 ? 8.189 -6.371 -31.656 1.00 93.19 180 GLY A O 1
ATOM 1450 N N . MET A 1 181 ? 7.729 -5.171 -29.799 1.00 95.25 181 MET A N 1
ATOM 1451 C CA . MET A 1 181 ? 7.263 -3.982 -30.523 1.00 95.25 181 MET A CA 1
ATOM 1452 C C . MET A 1 181 ? 8.387 -3.370 -31.361 1.00 95.25 181 MET A C 1
ATOM 1454 O O . MET A 1 181 ? 9.538 -3.291 -30.924 1.00 95.25 181 MET A O 1
ATOM 1458 N N . SER A 1 182 ? 8.037 -2.922 -32.567 1.00 96.44 182 SER A N 1
ATOM 1459 C CA . SER A 1 182 ? 8.947 -2.182 -33.441 1.00 96.44 182 SER A CA 1
ATOM 1460 C C . SER A 1 182 ? 9.119 -0.755 -32.927 1.00 96.44 182 SER A C 1
ATOM 1462 O O . SER A 1 182 ? 8.132 -0.056 -32.683 1.00 96.44 182 SER A O 1
ATOM 1464 N N . THR A 1 183 ? 10.369 -0.319 -32.806 1.00 96.56 183 THR A N 1
ATOM 1465 C CA . THR A 1 183 ? 10.730 1.012 -32.319 1.00 96.56 183 THR A CA 1
ATOM 1466 C C . THR A 1 183 ? 11.357 1.843 -33.423 1.00 96.56 183 THR A C 1
ATOM 1468 O O . THR A 1 183 ? 12.282 1.387 -34.097 1.00 96.56 183 THR A O 1
ATOM 1471 N N . TYR A 1 184 ? 10.891 3.079 -33.560 1.00 95.38 184 TYR A N 1
ATOM 1472 C CA . TYR A 1 184 ? 11.325 4.031 -34.574 1.00 95.38 184 TYR A CA 1
ATOM 1473 C C . TYR A 1 184 ? 11.841 5.316 -33.931 1.00 95.38 184 TYR A C 1
ATOM 1475 O O . TYR A 1 184 ? 11.391 5.699 -32.850 1.00 95.38 184 TYR A O 1
ATOM 1483 N N . ASP A 1 185 ? 12.775 5.991 -34.594 1.00 93.38 185 ASP A N 1
ATOM 1484 C CA . ASP A 1 185 ? 13.124 7.366 -34.236 1.00 93.38 185 ASP A CA 1
ATOM 1485 C C . ASP A 1 185 ? 12.069 8.378 -34.722 1.00 93.38 185 ASP A C 1
ATOM 1487 O O . ASP A 1 185 ? 11.073 8.029 -35.363 1.00 93.38 185 ASP A O 1
ATOM 1491 N N . ASN A 1 186 ? 12.293 9.655 -34.416 1.00 89.75 186 ASN A N 1
ATOM 1492 C CA . ASN A 1 186 ? 11.441 10.768 -34.832 1.00 89.75 186 ASN A CA 1
ATOM 1493 C C . ASN A 1 186 ? 11.391 10.981 -36.357 1.00 89.75 186 ASN A C 1
ATOM 1495 O O . ASN A 1 186 ? 10.465 11.621 -36.847 1.00 89.75 186 ASN A O 1
ATOM 1499 N N . ASN A 1 187 ? 12.350 10.432 -37.107 1.00 90.06 187 ASN A N 1
ATOM 1500 C CA . ASN A 1 187 ? 12.403 10.485 -38.568 1.00 90.06 187 ASN A CA 1
ATOM 1501 C C . ASN A 1 187 ? 11.796 9.228 -39.220 1.00 90.06 187 ASN A C 1
ATOM 1503 O O . ASN A 1 187 ? 11.942 9.031 -40.425 1.00 90.06 187 ASN A O 1
ATOM 1507 N N . ALA A 1 188 ? 11.119 8.382 -38.435 1.00 91.12 188 ALA A N 1
ATOM 1508 C CA . ALA A 1 188 ? 10.534 7.113 -38.857 1.00 91.12 188 ALA A CA 1
ATOM 1509 C C . ALA A 1 188 ? 11.551 6.055 -39.338 1.00 91.12 188 ALA A C 1
ATOM 1511 O O . ALA A 1 188 ? 11.169 5.100 -40.019 1.00 91.12 188 ALA A O 1
ATOM 1512 N N . HIS A 1 189 ? 12.826 6.151 -38.946 1.00 92.88 189 HIS A N 1
ATOM 1513 C CA . HIS A 1 189 ? 13.782 5.065 -39.161 1.00 92.88 189 HIS A CA 1
ATOM 1514 C C . HIS A 1 189 ? 13.600 3.978 -38.107 1.00 92.88 189 HIS A C 1
ATOM 1516 O O . HIS A 1 189 ? 13.518 4.251 -36.909 1.00 92.88 189 HIS A O 1
ATOM 1522 N N . LEU A 1 190 ? 13.569 2.722 -38.557 1.00 94.38 190 LEU A N 1
ATOM 1523 C CA . LEU A 1 190 ? 13.494 1.567 -37.671 1.00 94.38 190 LEU A CA 1
ATOM 1524 C C . LEU A 1 190 ? 14.796 1.437 -36.871 1.00 94.38 190 LEU A C 1
ATOM 1526 O O . LEU A 1 190 ? 15.860 1.189 -37.434 1.00 94.38 190 LEU A O 1
ATOM 1530 N N . ILE A 1 191 ? 14.686 1.543 -35.549 1.00 95.12 191 ILE A N 1
ATOM 1531 C CA . ILE A 1 191 ? 15.790 1.312 -34.612 1.00 95.12 191 ILE A CA 1
ATOM 1532 C C . ILE A 1 191 ? 15.934 -0.179 -34.300 1.00 95.12 191 ILE A C 1
ATOM 1534 O O . ILE A 1 191 ? 17.045 -0.677 -34.135 1.00 95.12 191 ILE A O 1
ATOM 1538 N N . GLY A 1 192 ? 14.818 -0.905 -34.235 1.00 96.31 192 GLY A N 1
ATOM 1539 C CA . GLY A 1 192 ? 14.801 -2.346 -34.002 1.00 96.31 192 GLY A CA 1
ATOM 1540 C C . GLY A 1 192 ? 13.534 -2.789 -33.285 1.00 96.31 192 GLY A C 1
ATOM 1541 O O . GLY A 1 192 ? 12.519 -2.097 -33.324 1.00 96.31 192 GLY A O 1
ATOM 1542 N N . LYS A 1 193 ? 13.596 -3.943 -32.620 1.00 96.81 193 LYS A N 1
ATOM 1543 C CA . LYS A 1 193 ? 12.507 -4.457 -31.782 1.00 96.81 193 LYS A CA 1
ATOM 1544 C C . LYS A 1 193 ? 12.910 -4.491 -30.319 1.00 96.81 193 LYS A C 1
ATOM 1546 O O . LYS A 1 193 ? 14.058 -4.808 -30.007 1.00 96.81 193 LYS A O 1
ATOM 1551 N N . VAL A 1 194 ? 11.972 -4.199 -29.423 1.00 96.38 194 VAL A N 1
ATOM 1552 C CA . VAL A 1 194 ? 12.208 -4.330 -27.979 1.00 96.38 194 VAL A CA 1
ATOM 1553 C C . VAL A 1 194 ? 12.499 -5.789 -27.643 1.00 96.38 194 VAL A C 1
ATOM 1555 O O . VAL A 1 194 ? 11.696 -6.671 -27.936 1.00 96.38 194 VAL A O 1
ATOM 1558 N N . GLN A 1 195 ? 13.647 -6.043 -27.030 1.00 95.12 195 GLN A N 1
ATOM 1559 C CA . GLN A 1 195 ? 14.068 -7.368 -26.589 1.00 95.12 195 GLN A CA 1
ATOM 1560 C C . GLN A 1 195 ? 13.805 -7.563 -25.095 1.00 95.12 195 GLN A C 1
ATOM 1562 O O . GLN A 1 195 ? 13.290 -8.600 -24.693 1.00 95.12 195 GLN A O 1
ATOM 1567 N N . GLU A 1 196 ? 14.154 -6.565 -24.285 1.00 93.44 196 GLU A N 1
ATOM 1568 C CA . GLU A 1 196 ? 14.052 -6.610 -22.826 1.00 93.44 196 GLU A CA 1
ATOM 1569 C C . GLU A 1 196 ? 13.640 -5.242 -22.284 1.00 93.44 196 GLU A C 1
ATOM 1571 O O . GLU A 1 196 ? 13.950 -4.203 -22.875 1.00 93.44 196 GLU A O 1
ATOM 1576 N N . ILE A 1 197 ? 12.978 -5.262 -21.130 1.00 93.88 197 ILE A N 1
ATOM 1577 C CA . ILE A 1 197 ? 12.618 -4.080 -20.348 1.00 93.88 197 ILE A CA 1
ATOM 1578 C C . ILE A 1 197 ? 13.180 -4.304 -18.951 1.00 93.88 197 ILE A C 1
ATOM 1580 O O . ILE A 1 197 ? 13.011 -5.385 -18.387 1.00 93.88 197 ILE A O 1
ATOM 1584 N N . GLY A 1 198 ? 13.879 -3.313 -18.411 1.00 93.25 198 GLY A N 1
ATOM 1585 C CA . GLY A 1 198 ? 14.578 -3.440 -17.139 1.00 93.25 198 GLY A CA 1
ATOM 1586 C C . GLY A 1 198 ? 14.580 -2.155 -16.328 1.00 93.25 198 GLY A C 1
ATOM 1587 O O . GLY A 1 198 ? 14.102 -1.111 -16.772 1.00 93.25 198 GLY A O 1
ATOM 1588 N N . LEU A 1 199 ? 15.131 -2.265 -15.121 1.00 92.19 199 LEU A N 1
ATOM 1589 C CA . LEU A 1 199 ? 15.422 -1.144 -14.237 1.00 92.19 199 LEU A CA 1
ATOM 1590 C C . LEU A 1 199 ? 16.930 -0.893 -14.249 1.00 92.19 199 LEU A C 1
ATOM 1592 O O . LEU A 1 199 ? 17.714 -1.797 -13.950 1.00 92.19 199 LEU A O 1
ATOM 1596 N N . ARG A 1 200 ? 17.337 0.334 -14.564 1.00 87.19 200 ARG A N 1
ATOM 1597 C CA . ARG A 1 200 ? 18.716 0.802 -14.418 1.00 87.19 200 ARG A CA 1
ATOM 1598 C C . ARG A 1 200 ? 18.876 1.467 -13.057 1.00 87.19 200 ARG A C 1
ATOM 1600 O O . ARG A 1 200 ? 18.019 2.250 -12.654 1.00 87.19 200 ARG A O 1
ATOM 1607 N N . LYS A 1 201 ? 19.973 1.174 -12.363 1.00 89.12 201 LYS A N 1
ATOM 1608 C CA . LYS A 1 201 ? 20.351 1.885 -11.136 1.00 89.12 201 LYS A CA 1
ATOM 1609 C C . LYS A 1 201 ? 21.135 3.140 -11.510 1.00 89.12 201 LYS A C 1
ATOM 1611 O O . LYS A 1 201 ? 22.100 3.058 -12.269 1.00 89.12 201 LYS A O 1
ATOM 1616 N N . LEU A 1 202 ? 20.708 4.282 -10.996 1.00 87.19 202 LEU A N 1
ATOM 1617 C CA . LEU A 1 202 ? 21.391 5.564 -11.120 1.00 87.19 202 LEU A CA 1
ATOM 1618 C C . LEU A 1 202 ? 22.382 5.732 -9.956 1.00 87.19 202 LEU A C 1
ATOM 1620 O O . LEU A 1 202 ? 22.296 5.052 -8.933 1.00 87.19 202 LEU A O 1
ATOM 1624 N N . LEU A 1 203 ? 23.352 6.634 -10.118 1.00 84.81 203 LEU A N 1
ATOM 1625 C CA . LEU A 1 203 ? 24.426 6.860 -9.137 1.00 84.81 203 LEU A CA 1
ATOM 1626 C C . LEU A 1 203 ? 23.928 7.443 -7.805 1.00 84.81 203 LEU A C 1
ATOM 1628 O O . LEU A 1 203 ? 24.610 7.334 -6.792 1.00 84.81 203 LEU A O 1
ATOM 1632 N N . ASP A 1 204 ? 22.749 8.058 -7.809 1.00 86.88 204 ASP A N 1
ATOM 1633 C CA . ASP A 1 204 ? 22.072 8.623 -6.641 1.00 86.88 204 ASP A CA 1
ATOM 1634 C C . ASP A 1 204 ? 21.203 7.596 -5.887 1.00 86.88 204 ASP A C 1
ATOM 1636 O O . ASP A 1 204 ? 20.520 7.952 -4.929 1.00 86.88 204 ASP A O 1
ATOM 1640 N N . GLY A 1 205 ? 21.231 6.325 -6.306 1.00 82.75 205 GLY A N 1
ATOM 1641 C CA . GLY A 1 205 ? 20.423 5.244 -5.738 1.00 82.75 205 GLY A CA 1
ATOM 1642 C C . GLY A 1 205 ? 19.009 5.153 -6.314 1.00 82.75 205 GLY A C 1
ATOM 1643 O O . GLY A 1 205 ? 18.287 4.211 -5.990 1.00 82.75 205 GLY A O 1
ATOM 1644 N N . ASN A 1 206 ? 18.608 6.076 -7.193 1.00 85.12 206 ASN A N 1
ATOM 1645 C CA . ASN A 1 206 ? 17.317 5.997 -7.868 1.00 85.12 206 ASN A CA 1
ATOM 1646 C C . ASN A 1 206 ? 17.325 4.917 -8.959 1.00 85.12 206 ASN A C 1
ATOM 1648 O O . ASN A 1 206 ? 18.374 4.504 -9.460 1.00 85.12 206 ASN A O 1
ATOM 1652 N N . VAL A 1 207 ? 16.136 4.462 -9.355 1.00 89.56 207 VAL A N 1
ATOM 1653 C CA . VAL A 1 207 ? 15.960 3.512 -10.461 1.00 89.56 207 VAL A CA 1
ATOM 1654 C C . VAL A 1 207 ? 15.130 4.128 -11.581 1.00 89.56 207 VAL A C 1
ATOM 1656 O O . VAL A 1 207 ? 14.154 4.829 -11.324 1.00 89.56 207 VAL A O 1
ATOM 1659 N N . GLU A 1 208 ? 15.503 3.853 -12.828 1.00 90.12 208 GLU A N 1
ATOM 1660 C CA . GLU A 1 208 ? 14.774 4.305 -14.019 1.00 90.12 208 GLU A CA 1
ATOM 1661 C C . GLU A 1 208 ? 14.499 3.121 -14.955 1.00 90.12 208 GLU A C 1
ATOM 1663 O O . GLU A 1 208 ? 15.272 2.166 -15.021 1.00 90.12 208 GLU A O 1
ATOM 1668 N N . PHE A 1 209 ? 13.386 3.155 -15.686 1.00 91.38 209 PHE A N 1
ATOM 1669 C CA . PHE A 1 209 ? 13.112 2.137 -16.695 1.00 91.38 209 PHE A CA 1
ATOM 1670 C C . PHE A 1 209 ? 13.973 2.349 -17.944 1.00 91.38 209 PHE A C 1
ATOM 1672 O O . PHE A 1 209 ? 14.108 3.467 -18.448 1.00 91.38 209 PHE A O 1
ATOM 1679 N N . SER A 1 210 ? 14.501 1.258 -18.490 1.00 93.38 210 SER A N 1
ATOM 1680 C CA . SER A 1 210 ? 15.160 1.252 -19.793 1.00 93.38 210 SER A CA 1
ATOM 1681 C C . SER A 1 210 ? 14.746 0.050 -20.635 1.00 93.38 210 SER A C 1
ATOM 1683 O O . SER A 1 210 ? 14.277 -0.980 -20.144 1.00 93.38 210 SER A O 1
ATOM 1685 N N . PHE A 1 211 ? 14.901 0.214 -21.942 1.00 94.31 211 PHE A N 1
ATOM 1686 C CA . PHE A 1 211 ? 14.565 -0.762 -22.963 1.00 94.31 211 PHE A CA 1
ATOM 1687 C C . PHE A 1 211 ? 15.830 -1.168 -23.687 1.00 94.31 211 PHE A C 1
ATOM 1689 O O . PHE A 1 211 ? 16.571 -0.310 -24.161 1.00 94.31 211 PHE A O 1
ATOM 1696 N N . LYS A 1 212 ? 16.040 -2.468 -23.867 1.00 95.62 212 LYS A N 1
ATOM 1697 C CA . LYS A 1 212 ? 17.030 -2.962 -24.821 1.00 95.62 212 LYS A CA 1
ATOM 1698 C C . LYS A 1 212 ? 16.339 -3.236 -26.140 1.00 95.62 212 LYS A C 1
ATOM 1700 O O . LYS A 1 212 ? 15.445 -4.077 -26.219 1.00 95.62 212 LYS A O 1
ATOM 1705 N N . ILE A 1 213 ? 16.757 -2.528 -27.175 1.00 96.12 213 ILE A N 1
ATOM 1706 C CA . ILE A 1 213 ? 16.246 -2.663 -28.533 1.00 96.12 213 ILE A CA 1
ATOM 1707 C C . ILE A 1 213 ? 17.288 -3.396 -29.355 1.00 96.12 213 ILE A C 1
ATOM 1709 O O . ILE A 1 213 ? 18.441 -2.975 -29.416 1.00 96.12 213 ILE A O 1
ATOM 1713 N N . LYS A 1 214 ? 16.874 -4.479 -30.003 1.00 96.94 214 LYS A N 1
ATOM 1714 C CA . LYS A 1 214 ? 17.725 -5.269 -30.880 1.00 96.94 214 LYS A CA 1
ATOM 1715 C C . LYS A 1 214 ? 17.409 -4.951 -32.335 1.00 96.94 214 LYS A C 1
ATOM 1717 O O . LYS A 1 214 ? 16.259 -5.077 -32.763 1.00 96.94 214 LYS A O 1
ATOM 1722 N N . ASN A 1 215 ? 18.421 -4.547 -33.094 1.00 94.94 215 ASN A N 1
ATOM 1723 C CA . ASN A 1 215 ? 18.289 -4.323 -34.531 1.00 94.94 215 ASN A CA 1
ATOM 1724 C C . ASN A 1 215 ? 18.532 -5.629 -35.318 1.00 94.94 215 ASN A C 1
ATOM 1726 O O . ASN A 1 215 ? 18.997 -6.632 -34.774 1.00 94.94 215 ASN A O 1
ATOM 1730 N N . SER A 1 216 ? 18.249 -5.615 -36.619 1.00 92.25 216 SER A N 1
ATOM 1731 C CA . SER A 1 216 ? 18.415 -6.745 -37.545 1.00 92.25 216 SER A CA 1
ATOM 1732 C C . SER A 1 216 ? 19.850 -7.287 -37.591 1.00 92.25 216 SER A C 1
ATOM 1734 O O . SER A 1 216 ? 20.050 -8.474 -37.824 1.00 92.25 216 SER A O 1
ATOM 1736 N N . ASN A 1 217 ? 20.843 -6.444 -37.292 1.00 93.38 217 ASN A N 1
ATOM 1737 C CA . ASN A 1 217 ? 22.260 -6.820 -37.220 1.00 93.38 217 ASN A CA 1
ATOM 1738 C C . ASN A 1 217 ? 22.653 -7.481 -35.884 1.00 93.38 217 ASN A C 1
ATOM 1740 O O . ASN A 1 217 ? 23.834 -7.650 -35.606 1.00 93.38 217 ASN A O 1
ATOM 1744 N N . ASN A 1 218 ? 21.683 -7.818 -35.028 1.00 90.75 218 ASN A N 1
ATOM 1745 C CA . ASN A 1 218 ? 21.875 -8.277 -33.649 1.00 90.75 218 ASN A CA 1
ATOM 1746 C C . ASN A 1 218 ? 22.551 -7.277 -32.695 1.00 90.75 218 ASN A C 1
ATOM 1748 O O . ASN A 1 218 ? 22.819 -7.630 -31.548 1.00 90.75 218 ASN A O 1
ATOM 1752 N N . GLU A 1 219 ? 22.769 -6.036 -33.121 1.00 94.81 219 GLU A N 1
ATOM 1753 C CA . GLU A 1 219 ? 23.209 -4.953 -32.244 1.00 94.81 219 GLU A CA 1
ATOM 1754 C C . GLU A 1 219 ? 22.106 -4.597 -31.245 1.00 94.81 219 GLU A C 1
ATOM 1756 O O . GLU A 1 219 ? 20.933 -4.482 -31.615 1.00 94.81 219 GLU A O 1
ATOM 1761 N N . VAL A 1 220 ? 22.491 -4.423 -29.981 1.00 94.69 220 VAL A N 1
ATOM 1762 C CA . VAL A 1 220 ? 21.582 -4.074 -28.888 1.00 94.69 220 VAL A CA 1
ATOM 1763 C C . VAL A 1 220 ? 21.859 -2.643 -28.448 1.00 94.69 220 VAL A C 1
ATOM 1765 O O . VAL A 1 220 ? 22.983 -2.304 -28.085 1.00 94.69 220 VAL A O 1
ATOM 1768 N N . LYS A 1 221 ? 20.819 -1.812 -28.458 1.00 94.00 221 LYS A N 1
ATOM 1769 C CA . LYS A 1 221 ? 20.849 -0.421 -28.009 1.00 94.00 221 LYS A CA 1
ATOM 1770 C C . LYS A 1 221 ? 19.950 -0.251 -26.795 1.00 94.00 221 LY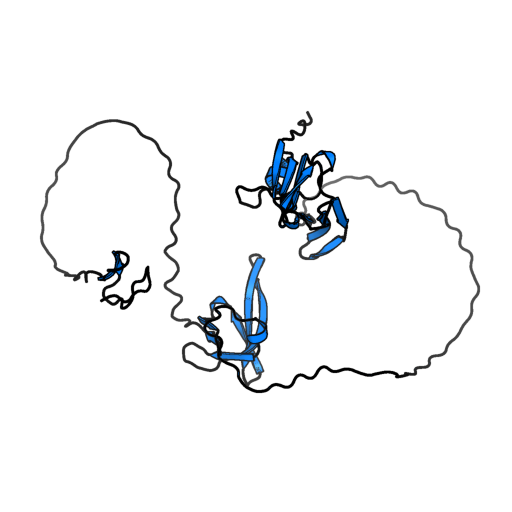S A C 1
ATOM 1772 O O . LYS A 1 221 ? 18.783 -0.633 -26.835 1.00 94.00 221 LYS A O 1
ATOM 1777 N N . GLU A 1 222 ? 20.477 0.349 -25.737 1.00 94.62 222 GLU A N 1
ATOM 1778 C CA . GLU A 1 222 ? 19.683 0.715 -24.567 1.00 94.62 222 GLU A CA 1
ATOM 1779 C C . GLU A 1 222 ? 19.052 2.101 -24.755 1.00 94.62 222 GLU A C 1
ATOM 1781 O O . GLU A 1 222 ? 19.726 3.051 -25.158 1.00 94.62 222 GLU A O 1
ATOM 1786 N N . ILE A 1 223 ? 17.753 2.209 -24.479 1.00 93.81 223 ILE A N 1
ATOM 1787 C CA . ILE A 1 223 ? 16.968 3.441 -24.553 1.00 93.81 223 ILE A CA 1
ATOM 1788 C C . ILE A 1 223 ? 16.302 3.691 -23.202 1.00 93.81 223 ILE A C 1
ATOM 1790 O O . ILE A 1 223 ? 15.607 2.829 -22.670 1.00 93.81 223 ILE A O 1
ATOM 1794 N N . GLU A 1 224 ? 16.499 4.886 -22.661 1.00 94.06 224 GLU A N 1
ATOM 1795 C CA . GLU A 1 224 ? 15.866 5.349 -21.424 1.00 94.06 224 GLU A CA 1
ATOM 1796 C C . GLU A 1 224 ? 14.370 5.621 -21.646 1.00 94.06 224 GLU A C 1
ATOM 1798 O O . GLU A 1 224 ? 13.964 6.070 -22.722 1.00 94.06 224 GLU A O 1
ATOM 1803 N N . TRP A 1 225 ? 13.538 5.373 -20.629 1.00 91.56 225 TRP A N 1
ATOM 1804 C CA . TRP A 1 225 ? 12.087 5.574 -20.721 1.00 91.56 225 TRP A CA 1
ATOM 1805 C C . TRP A 1 225 ? 11.709 7.012 -21.100 1.00 91.56 225 TRP A C 1
ATOM 1807 O O . TRP A 1 225 ? 10.798 7.227 -21.896 1.00 91.56 225 TRP A O 1
ATOM 1817 N N . ASN A 1 226 ? 12.445 8.001 -20.591 1.00 89.75 226 ASN A N 1
ATOM 1818 C CA . ASN A 1 226 ? 12.245 9.422 -20.892 1.00 89.75 226 ASN A CA 1
ATOM 1819 C C . ASN A 1 226 ? 12.466 9.795 -22.377 1.00 89.75 226 ASN A C 1
ATOM 1821 O O . ASN A 1 226 ? 12.022 10.855 -22.814 1.00 89.75 226 ASN A O 1
ATOM 1825 N N . LYS A 1 227 ? 13.126 8.937 -23.166 1.00 92.94 227 LYS A N 1
ATOM 1826 C CA . LYS A 1 227 ? 13.344 9.127 -24.608 1.00 92.94 227 LYS A CA 1
ATOM 1827 C C . LYS A 1 227 ? 12.215 8.545 -25.450 1.00 92.94 227 LYS A C 1
ATOM 1829 O O . LYS A 1 227 ? 12.267 8.660 -26.672 1.00 92.94 227 LYS A O 1
ATOM 1834 N N . ILE A 1 228 ? 11.203 7.933 -24.840 1.00 92.44 228 ILE A N 1
ATOM 1835 C CA . ILE A 1 228 ? 10.027 7.432 -25.548 1.00 92.44 228 ILE A CA 1
ATOM 1836 C C . ILE A 1 228 ? 8.977 8.535 -25.624 1.00 92.44 228 ILE A C 1
ATOM 1838 O O . ILE A 1 228 ? 8.489 9.025 -24.613 1.00 92.44 228 ILE A O 1
ATOM 1842 N N . SER A 1 229 ? 8.598 8.894 -26.847 1.00 93.31 229 SER A N 1
ATOM 1843 C CA . SER A 1 229 ? 7.525 9.851 -27.108 1.00 93.31 229 SER A CA 1
ATOM 1844 C C . SER A 1 229 ? 6.149 9.191 -27.021 1.00 93.31 229 SER A C 1
ATOM 1846 O O . SER A 1 229 ? 5.224 9.753 -26.435 1.00 93.31 229 SER A O 1
ATOM 1848 N N . LYS A 1 230 ? 5.990 7.996 -27.608 1.00 91.44 230 LYS A N 1
ATOM 1849 C CA . LYS A 1 230 ? 4.692 7.316 -27.678 1.00 91.44 230 LYS A CA 1
ATOM 1850 C C . LYS A 1 230 ? 4.834 5.800 -27.717 1.00 91.44 230 LYS A C 1
ATOM 1852 O O . LYS A 1 230 ? 5.733 5.278 -28.373 1.00 91.44 230 LYS A O 1
ATOM 1857 N N . ILE A 1 231 ? 3.894 5.118 -27.061 1.00 91.38 231 ILE A N 1
ATOM 1858 C CA . ILE A 1 231 ? 3.714 3.663 -27.104 1.00 91.38 231 ILE A CA 1
ATOM 1859 C C . ILE A 1 231 ? 2.286 3.382 -27.584 1.00 91.38 231 ILE A C 1
ATOM 1861 O O . ILE A 1 231 ? 1.319 3.873 -27.003 1.00 91.38 231 ILE A O 1
ATOM 1865 N N . GLY A 1 232 ? 2.168 2.624 -28.669 1.00 86.31 232 GLY A N 1
ATOM 1866 C CA . GLY A 1 232 ? 0.915 2.101 -29.213 1.00 86.31 232 GLY A CA 1
ATOM 1867 C C . GLY A 1 232 ? 1.187 0.744 -29.854 1.00 86.31 232 GLY A C 1
ATOM 1868 O O . GLY A 1 232 ? 1.843 -0.090 -29.241 1.00 86.31 232 GLY A O 1
ATOM 1869 N N . ASP A 1 233 ? 0.773 0.551 -31.106 1.00 85.88 233 ASP A N 1
ATOM 1870 C CA . ASP A 1 233 ? 1.167 -0.632 -31.894 1.00 85.88 233 ASP A CA 1
ATOM 1871 C C . ASP A 1 233 ? 2.674 -0.644 -32.225 1.00 85.88 233 ASP A C 1
ATOM 1873 O O . ASP A 1 233 ? 3.267 -1.686 -32.506 1.00 85.88 233 ASP A O 1
ATOM 1877 N N . ILE A 1 234 ? 3.291 0.539 -32.185 1.00 92.19 234 ILE A N 1
ATOM 1878 C CA . ILE A 1 234 ? 4.723 0.781 -32.355 1.00 92.19 234 ILE A CA 1
ATOM 1879 C C . ILE A 1 234 ? 5.218 1.742 -31.269 1.00 92.19 234 ILE A C 1
ATOM 1881 O O . ILE A 1 234 ? 4.426 2.462 -30.650 1.00 92.19 234 ILE A O 1
ATOM 1885 N N . ILE A 1 235 ? 6.535 1.784 -31.073 1.00 94.25 235 ILE A N 1
ATOM 1886 C CA . ILE A 1 235 ? 7.200 2.731 -30.173 1.00 94.25 235 ILE A CA 1
ATOM 1887 C C . ILE A 1 235 ? 7.873 3.824 -31.000 1.00 94.25 235 ILE A C 1
ATOM 1889 O O . ILE A 1 235 ? 8.563 3.532 -31.976 1.00 94.25 235 ILE A O 1
ATOM 1893 N N . ILE A 1 236 ? 7.702 5.081 -30.593 1.00 95.38 236 ILE A N 1
ATOM 1894 C CA . ILE A 1 236 ? 8.337 6.243 -31.227 1.00 95.38 236 ILE A CA 1
ATOM 1895 C C . ILE A 1 236 ? 9.232 6.938 -30.204 1.00 95.38 236 ILE A C 1
ATOM 1897 O O . ILE A 1 236 ? 8.778 7.257 -29.102 1.00 95.38 236 ILE A O 1
ATOM 1901 N N . LEU A 1 237 ? 10.492 7.181 -30.568 1.00 94.69 237 LEU A N 1
ATOM 1902 C CA . LEU A 1 237 ? 11.441 7.935 -29.752 1.00 94.69 237 LEU A CA 1
ATOM 1903 C C . LEU A 1 237 ? 11.271 9.447 -29.948 1.00 94.69 237 LEU A C 1
ATOM 1905 O O . LEU A 1 237 ? 10.928 9.915 -31.032 1.00 94.69 237 LEU A O 1
ATOM 1909 N N . ALA A 1 238 ? 11.519 10.207 -28.886 1.00 91.06 238 ALA A N 1
ATOM 1910 C CA . ALA A 1 238 ? 11.493 11.662 -28.903 1.00 91.06 238 ALA A CA 1
ATOM 1911 C C . ALA A 1 238 ? 12.667 12.239 -29.712 1.00 91.06 238 ALA A C 1
ATOM 1913 O O . ALA A 1 238 ? 13.774 11.684 -29.721 1.00 91.06 238 ALA A O 1
ATOM 1914 N N . ASP A 1 239 ? 12.424 13.383 -30.355 1.00 86.00 239 ASP A N 1
ATOM 1915 C CA . ASP A 1 239 ? 13.461 14.141 -31.049 1.00 86.00 239 ASP A CA 1
ATOM 1916 C C . ASP A 1 239 ? 14.484 14.680 -30.039 1.00 86.00 239 ASP A C 1
ATOM 1918 O O . ASP A 1 239 ? 14.146 15.367 -29.073 1.00 86.00 239 ASP A O 1
ATOM 1922 N N . GLN A 1 240 ? 15.756 14.368 -30.275 1.00 68.56 240 GLN A N 1
ATOM 1923 C CA . GLN A 1 240 ? 16.860 14.820 -29.432 1.00 68.56 240 GLN A CA 1
ATOM 1924 C C . GLN A 1 240 ? 17.124 16.332 -29.582 1.00 68.56 240 GLN A C 1
ATOM 1926 O O . GLN A 1 240 ? 17.800 16.913 -28.738 1.00 68.56 240 GLN A O 1
ATOM 1931 N N . ASN A 1 241 ? 16.556 16.991 -30.601 1.00 61.38 241 ASN A N 1
ATOM 1932 C CA . ASN A 1 241 ? 16.660 18.441 -30.797 1.00 61.38 241 ASN A CA 1
ATOM 1933 C C . ASN A 1 241 ? 15.628 19.263 -30.004 1.00 61.38 241 ASN A C 1
ATOM 1935 O O . ASN A 1 241 ? 15.709 20.491 -29.998 1.00 61.38 241 ASN A O 1
ATOM 1939 N N . SER A 1 242 ? 14.671 18.627 -29.319 1.00 55.22 242 SER A N 1
ATOM 1940 C CA . SER A 1 242 ? 13.608 19.331 -28.579 1.00 55.22 242 SER A CA 1
ATOM 1941 C C . SER A 1 242 ? 13.874 19.481 -27.072 1.00 55.22 242 SER A C 1
ATOM 1943 O O . SER A 1 242 ? 13.095 20.128 -26.378 1.00 55.22 242 SER A O 1
ATOM 1945 N N . GLN A 1 243 ? 14.978 18.943 -26.538 1.00 47.75 243 GLN A N 1
ATOM 1946 C CA . GLN A 1 243 ? 15.277 18.949 -25.093 1.00 47.75 243 GLN A CA 1
ATOM 1947 C C . GLN A 1 243 ? 16.067 20.178 -24.593 1.00 47.75 243 GLN A C 1
ATOM 1949 O O . GLN A 1 243 ? 16.861 20.069 -23.661 1.00 47.75 243 GLN A O 1
ATOM 1954 N N . SER A 1 244 ? 15.854 21.366 -25.166 1.00 43.22 244 SER A N 1
ATOM 1955 C CA . SER A 1 244 ? 16.473 22.612 -24.672 1.00 43.22 244 SER A CA 1
ATOM 1956 C C . SER A 1 244 ? 15.509 23.626 -24.046 1.00 43.22 244 SER A C 1
ATOM 1958 O O . SER A 1 244 ? 15.985 24.639 -23.544 1.00 43.22 244 SER A O 1
ATOM 1960 N N . ASN A 1 245 ? 14.194 23.367 -23.980 1.00 44.25 245 ASN A N 1
ATOM 1961 C CA . ASN A 1 245 ? 13.223 24.375 -23.514 1.00 44.25 245 ASN A CA 1
ATOM 1962 C C . ASN A 1 245 ? 12.161 23.905 -22.498 1.00 44.25 245 ASN A C 1
ATOM 1964 O O . ASN A 1 245 ? 11.122 24.543 -22.374 1.00 44.25 245 ASN A O 1
ATOM 1968 N N . GLU A 1 246 ? 12.427 22.875 -21.689 1.00 46.84 246 GLU A N 1
ATOM 1969 C CA . GLU A 1 246 ? 11.584 22.568 -20.514 1.00 46.84 246 GLU A CA 1
ATOM 1970 C C . GLU A 1 246 ? 12.391 22.410 -19.217 1.00 46.84 246 GLU A C 1
ATOM 1972 O O . GLU A 1 246 ? 12.261 21.433 -18.492 1.00 46.84 246 GLU A O 1
ATOM 1977 N N . ILE A 1 247 ? 13.221 23.401 -18.875 1.00 45.47 247 ILE A N 1
ATOM 1978 C CA . ILE A 1 247 ? 13.667 23.608 -17.485 1.00 45.47 247 ILE A CA 1
ATOM 1979 C C . ILE A 1 247 ? 13.752 25.117 -17.218 1.00 45.47 247 ILE A C 1
ATOM 1981 O O . ILE A 1 247 ? 14.831 25.694 -17.309 1.00 45.47 247 ILE A O 1
ATOM 1985 N N . LYS A 1 248 ? 12.612 25.768 -16.928 1.00 43.91 248 LYS A N 1
ATOM 1986 C CA . LYS A 1 248 ? 12.498 27.027 -16.146 1.00 43.91 248 LYS A CA 1
ATOM 1987 C C . LYS A 1 248 ? 11.035 27.486 -16.014 1.00 43.91 248 LYS A C 1
ATOM 1989 O O . LYS A 1 248 ? 10.650 28.510 -16.559 1.00 43.91 248 LYS A O 1
ATOM 1994 N N . SER A 1 249 ? 10.222 26.761 -15.245 1.00 45.81 249 SER A N 1
ATOM 1995 C CA . SER A 1 249 ? 8.987 27.317 -14.648 1.00 45.81 249 SER A CA 1
ATOM 1996 C C . SER A 1 249 ? 8.337 26.363 -13.639 1.00 45.81 249 SER A C 1
ATOM 1998 O O . SER A 1 249 ? 7.164 26.017 -13.730 1.00 45.81 249 SER A O 1
ATOM 2000 N N . ARG A 1 250 ? 9.070 25.973 -12.593 1.00 36.81 250 ARG A N 1
ATOM 2001 C CA . ARG A 1 250 ? 8.422 25.657 -11.312 1.00 36.81 250 ARG A CA 1
ATOM 2002 C C . ARG A 1 250 ? 9.083 26.482 -10.228 1.00 36.81 250 ARG A C 1
ATOM 2004 O O . ARG A 1 250 ? 10.243 26.281 -9.885 1.00 36.81 250 ARG A O 1
ATOM 2011 N N . GLY A 1 251 ? 8.338 27.501 -9.819 1.00 35.75 251 GLY A N 1
ATOM 2012 C CA . GLY A 1 251 ? 8.757 28.506 -8.871 1.00 35.75 251 GLY A CA 1
ATOM 2013 C C . GLY A 1 251 ? 9.005 27.926 -7.488 1.00 35.75 251 GLY A C 1
ATOM 2014 O O . GLY A 1 251 ? 8.270 27.069 -6.997 1.00 35.75 251 GLY A O 1
ATOM 2015 N N . SER A 1 252 ? 10.029 28.479 -6.853 1.00 34.81 252 SER A N 1
ATOM 2016 C CA . SER A 1 252 ? 10.181 28.519 -5.410 1.00 34.81 252 SER A CA 1
ATOM 2017 C C . SER A 1 252 ? 9.006 29.307 -4.827 1.00 34.81 252 SER A C 1
ATOM 2019 O O . SER A 1 252 ? 8.980 30.536 -4.873 1.00 34.81 252 SER A O 1
ATOM 2021 N N . GLY A 1 253 ? 8.009 28.593 -4.308 1.00 31.78 253 GLY A N 1
ATOM 2022 C CA . GLY A 1 253 ? 6.999 29.163 -3.425 1.00 31.78 253 GLY A CA 1
ATOM 2023 C C . GLY A 1 253 ? 7.654 29.517 -2.096 1.00 31.78 253 GLY A C 1
ATOM 2024 O O . GLY A 1 253 ? 7.870 28.644 -1.260 1.00 31.78 253 GLY A O 1
ATOM 2025 N N . SER A 1 254 ? 8.012 30.790 -1.932 1.00 35.50 254 SER A N 1
ATOM 2026 C CA . SER A 1 254 ? 8.464 31.334 -0.655 1.00 35.50 254 SER A CA 1
ATOM 2027 C C . SER A 1 254 ? 7.256 31.682 0.216 1.00 35.50 254 SER A C 1
ATOM 2029 O O . SER A 1 254 ? 6.238 32.186 -0.255 1.00 35.50 254 SER A O 1
ATOM 2031 N N . ILE A 1 255 ? 7.396 31.344 1.489 1.00 36.38 255 ILE A N 1
ATOM 2032 C CA . ILE A 1 255 ? 6.398 31.366 2.555 1.00 36.38 255 ILE A CA 1
ATOM 2033 C C . ILE A 1 255 ? 5.916 32.797 2.843 1.00 36.38 255 ILE A C 1
ATOM 2035 O O . ILE A 1 255 ? 6.718 33.715 3.008 1.00 36.38 255 ILE A O 1
ATOM 2039 N N . HIS A 1 256 ? 4.596 32.964 2.968 1.00 34.94 256 HIS A N 1
ATOM 2040 C CA . HIS A 1 256 ? 3.976 34.126 3.604 1.00 34.94 256 HIS A CA 1
ATOM 2041 C C . HIS A 1 256 ? 4.346 34.172 5.090 1.00 34.94 256 HIS A C 1
ATOM 2043 O O . HIS A 1 256 ? 4.097 33.206 5.811 1.00 34.94 256 HIS A O 1
ATOM 2049 N N . ASN A 1 257 ? 4.820 35.321 5.573 1.00 31.02 257 ASN A N 1
ATOM 2050 C CA . ASN A 1 257 ? 4.616 35.687 6.968 1.00 31.02 257 ASN A CA 1
ATOM 2051 C C . ASN A 1 257 ? 3.998 37.085 7.058 1.00 31.02 257 ASN A C 1
ATOM 2053 O O . ASN A 1 257 ? 4.392 38.012 6.352 1.00 31.02 257 ASN A O 1
ATOM 2057 N N . VAL A 1 258 ? 2.966 37.164 7.886 1.00 36.94 258 VAL A N 1
ATOM 2058 C CA . VAL A 1 258 ? 2.098 38.314 8.132 1.00 36.94 258 VAL A CA 1
ATOM 2059 C C . VAL A 1 258 ? 2.767 39.232 9.150 1.00 36.94 258 VAL A C 1
ATOM 2061 O O . VAL A 1 258 ? 3.230 38.734 10.168 1.00 36.94 258 VAL A O 1
ATOM 2064 N N . SER A 1 259 ? 2.729 40.546 8.914 1.00 32.06 259 SER A N 1
ATOM 2065 C CA . SER A 1 259 ? 2.669 41.566 9.970 1.00 32.06 259 SER A CA 1
ATOM 2066 C C . SER A 1 259 ? 2.054 42.851 9.418 1.00 32.06 259 SER A C 1
ATOM 2068 O O . SER A 1 259 ? 2.592 43.467 8.499 1.00 32.06 259 SER A O 1
ATOM 2070 N N . SER A 1 260 ? 0.920 43.239 9.998 1.00 36.34 260 SER A N 1
ATOM 2071 C CA . SER A 1 260 ? 0.411 44.610 9.992 1.00 36.34 260 SER A CA 1
ATOM 2072 C C . SER A 1 260 ? 1.263 45.464 10.932 1.00 36.34 260 SER A C 1
ATOM 2074 O O . SER A 1 260 ? 1.609 44.991 12.010 1.00 36.34 260 SER A O 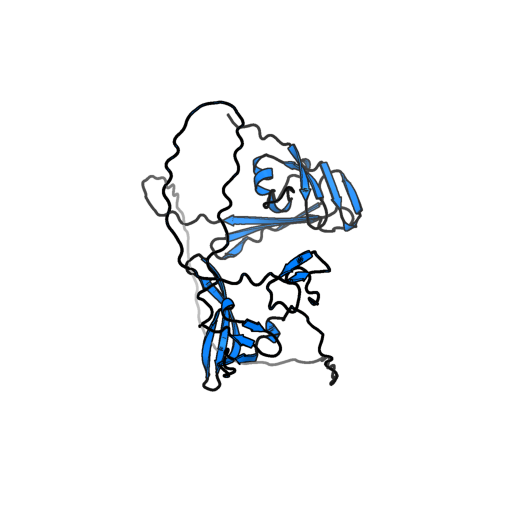1
ATOM 2076 N N . ASP A 1 261 ? 1.602 46.692 10.539 1.00 32.75 261 ASP A N 1
ATOM 2077 C CA . ASP A 1 261 ? 1.195 47.917 11.248 1.00 32.75 261 ASP A CA 1
ATOM 2078 C C . ASP A 1 261 ? 1.988 49.156 10.796 1.00 32.75 261 ASP A C 1
ATOM 2080 O O . ASP A 1 261 ? 3.211 49.160 10.729 1.00 32.75 261 ASP A O 1
ATOM 2084 N N . ASN A 1 262 ? 1.206 50.214 10.554 1.00 35.00 262 ASN A N 1
ATOM 2085 C CA . ASN A 1 262 ? 1.442 51.640 10.801 1.00 35.00 262 ASN A CA 1
ATOM 2086 C C . ASN A 1 262 ? 2.702 52.371 10.297 1.00 35.00 262 ASN A C 1
ATOM 2088 O O . ASN A 1 262 ? 3.823 52.118 10.716 1.00 35.00 262 ASN A O 1
ATOM 2092 N N . GLY A 1 263 ? 2.427 53.514 9.649 1.00 30.08 263 GLY A N 1
ATOM 2093 C CA . GLY A 1 263 ? 3.043 54.778 10.071 1.00 30.08 263 GLY A CA 1
ATOM 2094 C C . GLY A 1 263 ? 3.826 55.555 9.014 1.00 30.08 263 GLY A C 1
ATOM 2095 O O . GLY A 1 263 ? 5.025 55.384 8.885 1.00 30.08 263 GLY A O 1
ATOM 2096 N N . ASN A 1 264 ? 3.123 56.476 8.348 1.00 32.91 264 ASN A N 1
ATOM 2097 C CA . ASN A 1 264 ? 3.496 57.880 8.117 1.00 32.91 264 ASN A CA 1
ATOM 2098 C C . ASN A 1 264 ? 4.971 58.232 7.789 1.00 32.91 264 ASN A C 1
ATOM 2100 O O . ASN A 1 264 ? 5.835 58.154 8.655 1.00 32.91 264 ASN A O 1
ATOM 2104 N N . SER A 1 265 ? 5.219 58.818 6.611 1.00 33.25 265 SER A N 1
ATOM 2105 C CA . SER A 1 265 ? 5.683 60.217 6.456 1.00 33.25 265 SER A CA 1
ATOM 2106 C C . SER A 1 265 ? 6.520 60.465 5.186 1.00 33.25 265 SER A C 1
ATOM 2108 O O . SER A 1 265 ? 7.508 59.798 4.912 1.00 33.25 265 SER A O 1
ATOM 2110 N N . SER A 1 266 ? 6.090 61.509 4.474 1.00 34.00 266 SER A N 1
ATOM 2111 C CA . SER A 1 266 ? 6.897 62.580 3.878 1.00 34.00 266 SER A CA 1
ATOM 2112 C C . SER A 1 266 ? 7.798 62.359 2.650 1.00 34.00 266 SER A C 1
ATOM 2114 O O . SER A 1 266 ? 8.816 61.680 2.669 1.00 34.00 266 SER A O 1
ATOM 2116 N N . SER A 1 267 ? 7.469 63.216 1.674 1.00 35.44 267 SER A N 1
ATOM 2117 C CA . SER A 1 267 ? 8.336 64.102 0.879 1.00 35.44 267 SER A CA 1
ATOM 2118 C C . SER A 1 267 ? 9.030 63.574 -0.380 1.00 35.44 267 SER A C 1
ATOM 2120 O O . SER A 1 267 ? 10.037 62.884 -0.314 1.00 35.44 267 SER A O 1
ATOM 2122 N N . ASN A 1 268 ? 8.491 64.066 -1.505 1.00 33.19 268 ASN A N 1
ATOM 2123 C CA . ASN A 1 268 ? 9.147 64.828 -2.575 1.00 33.19 268 ASN A CA 1
ATOM 2124 C C . ASN A 1 268 ? 10.511 64.345 -3.081 1.00 33.19 268 ASN A C 1
ATOM 2126 O O . ASN A 1 268 ? 11.505 64.502 -2.383 1.00 33.19 268 ASN A O 1
ATOM 2130 N N . THR A 1 269 ? 10.569 64.026 -4.377 1.00 36.00 269 THR A N 1
ATOM 2131 C CA . THR A 1 269 ? 11.139 64.948 -5.380 1.00 36.00 269 THR A CA 1
ATOM 2132 C C . THR A 1 269 ? 10.697 64.564 -6.794 1.00 36.00 269 THR A C 1
ATOM 2134 O O . THR A 1 269 ? 10.924 63.449 -7.258 1.00 36.00 269 THR A O 1
ATOM 2137 N N . ASP A 1 270 ? 10.094 65.531 -7.482 1.00 34.09 270 ASP A N 1
ATOM 2138 C CA . ASP A 1 270 ? 9.952 65.572 -8.934 1.00 34.09 270 ASP A CA 1
ATOM 2139 C C . ASP A 1 270 ? 11.314 65.875 -9.574 1.00 34.09 270 ASP A C 1
ATOM 2141 O O . ASP A 1 270 ? 11.964 66.843 -9.175 1.00 34.09 270 ASP A O 1
ATOM 2145 N N . ILE A 1 271 ? 11.715 65.111 -10.595 1.00 37.50 271 ILE A N 1
ATOM 2146 C CA . ILE A 1 271 ? 12.580 65.602 -11.678 1.00 37.50 271 ILE A CA 1
ATOM 2147 C C . ILE A 1 271 ? 12.051 65.047 -13.002 1.00 37.50 271 ILE A C 1
ATOM 2149 O O . ILE A 1 271 ? 12.108 63.852 -13.284 1.00 37.50 271 ILE A O 1
ATOM 2153 N N . ASP A 1 272 ? 11.540 65.983 -13.791 1.00 35.38 272 ASP A N 1
ATOM 2154 C CA . ASP A 1 272 ? 11.137 65.883 -15.187 1.00 35.38 272 ASP A CA 1
ATOM 2155 C C . ASP A 1 272 ? 12.371 65.825 -16.106 1.00 35.38 272 ASP A C 1
ATOM 2157 O O . ASP A 1 272 ? 13.351 66.522 -15.830 1.00 35.38 272 ASP A O 1
ATOM 2161 N N . SER A 1 273 ? 12.313 65.070 -17.213 1.00 37.69 273 SER A N 1
ATOM 2162 C CA . SER A 1 273 ? 12.955 65.402 -18.509 1.00 37.69 273 SER A CA 1
ATOM 2163 C C . SER A 1 273 ? 12.716 64.317 -19.575 1.00 37.69 273 SER A C 1
ATOM 2165 O O . SER A 1 273 ? 13.425 63.318 -19.671 1.00 37.69 273 SER A O 1
ATOM 2167 N N . SER A 1 274 ? 11.674 64.550 -20.372 1.00 38.62 274 SER A N 1
ATOM 2168 C CA . SER A 1 274 ? 11.611 64.450 -21.843 1.00 38.62 274 SER A CA 1
ATOM 2169 C C . SER A 1 274 ? 12.756 63.770 -22.629 1.00 38.62 274 SER A C 1
ATOM 2171 O O . SER A 1 274 ? 13.889 64.239 -22.653 1.00 38.62 274 SER A O 1
ATOM 2173 N N . SER A 1 275 ? 12.411 62.797 -23.487 1.00 40.75 275 SER A N 1
ATOM 2174 C CA . SER A 1 275 ? 12.565 62.916 -24.958 1.00 40.75 275 SER A CA 1
ATOM 2175 C C . SER A 1 275 ? 12.100 61.665 -25.726 1.00 40.75 275 SER A C 1
ATOM 2177 O O . SER A 1 275 ? 11.927 60.581 -25.183 1.00 40.75 275 SER A O 1
ATOM 2179 N N . ALA A 1 276 ? 11.793 61.895 -27.001 1.00 33.81 276 ALA A N 1
ATOM 2180 C CA . ALA A 1 276 ? 10.913 61.141 -27.877 1.00 33.81 276 ALA A CA 1
ATOM 2181 C C . ALA A 1 276 ? 11.459 59.820 -28.460 1.00 33.81 276 ALA A C 1
ATOM 2183 O O . ALA A 1 276 ? 12.610 59.715 -28.859 1.00 33.81 276 ALA A O 1
ATOM 2184 N N . ALA A 1 277 ? 10.513 58.889 -28.613 1.00 35.28 277 ALA A N 1
ATOM 2185 C CA . ALA A 1 277 ? 10.212 58.075 -29.796 1.00 35.28 277 ALA A CA 1
ATOM 2186 C C . ALA A 1 277 ? 11.342 57.313 -30.525 1.00 35.28 277 ALA A C 1
ATOM 2188 O O . ALA A 1 277 ? 12.076 57.867 -31.338 1.00 35.28 277 ALA A O 1
ATOM 2189 N N . ALA A 1 278 ? 11.277 55.982 -30.428 1.00 32.72 278 ALA A N 1
ATOM 2190 C CA . ALA A 1 278 ? 11.501 55.095 -31.567 1.00 32.72 278 ALA A CA 1
ATOM 2191 C C . ALA A 1 278 ? 10.487 53.942 -31.512 1.00 32.72 278 ALA A C 1
ATOM 2193 O O . ALA A 1 278 ? 10.376 53.225 -30.520 1.00 32.72 278 ALA A O 1
ATOM 2194 N N . ALA A 1 279 ? 9.695 53.833 -32.573 1.00 38.84 279 ALA A N 1
ATOM 2195 C CA . ALA A 1 279 ? 8.626 52.868 -32.741 1.00 38.84 279 ALA A CA 1
ATOM 2196 C C . ALA A 1 279 ? 9.169 51.448 -32.970 1.00 38.84 279 ALA A C 1
ATOM 2198 O O . ALA A 1 279 ? 9.980 51.227 -33.864 1.00 38.84 279 ALA A O 1
ATOM 2199 N N . ALA A 1 280 ? 8.628 50.480 -32.234 1.00 35.72 280 ALA A N 1
ATOM 2200 C CA . ALA A 1 280 ? 8.540 49.089 -32.661 1.00 35.72 280 ALA A CA 1
ATOM 2201 C C . ALA A 1 280 ? 7.177 48.562 -32.200 1.00 35.72 280 ALA A C 1
ATOM 2203 O O . ALA A 1 280 ? 6.989 48.150 -31.057 1.00 35.72 280 ALA A O 1
ATOM 2204 N N . ALA A 1 281 ? 6.191 48.681 -33.087 1.00 41.78 281 ALA A N 1
ATOM 2205 C CA . ALA A 1 281 ? 4.868 48.114 -32.908 1.00 41.78 281 ALA A CA 1
ATOM 2206 C C . ALA A 1 281 ? 4.980 46.582 -32.883 1.00 41.78 281 ALA A C 1
ATOM 2208 O O . ALA A 1 281 ? 5.097 45.946 -33.926 1.00 41.78 281 ALA A O 1
ATOM 2209 N N . ALA A 1 282 ? 4.949 45.992 -31.690 1.00 40.41 282 ALA A N 1
ATOM 2210 C CA . ALA A 1 282 ? 4.573 44.599 -31.522 1.00 40.41 282 ALA A CA 1
ATOM 2211 C C . ALA A 1 282 ? 3.053 44.574 -31.358 1.00 40.41 282 ALA A C 1
ATOM 2213 O O . ALA A 1 282 ? 2.516 44.871 -30.290 1.00 40.41 282 ALA A O 1
ATOM 2214 N N . THR A 1 283 ? 2.354 44.298 -32.454 1.00 43.81 283 THR A N 1
ATOM 2215 C CA . THR A 1 283 ? 0.923 44.010 -32.473 1.00 43.81 283 THR A CA 1
ATOM 2216 C C . THR A 1 283 ? 0.675 42.852 -31.511 1.00 43.81 283 THR A C 1
ATOM 2218 O O . THR A 1 283 ? 0.998 41.703 -31.809 1.00 43.81 283 THR A O 1
ATOM 2221 N N . LYS A 1 284 ? 0.151 43.152 -30.320 1.00 47.22 284 LYS A N 1
ATOM 2222 C CA . LYS A 1 284 ? -0.330 42.134 -29.394 1.00 47.22 284 LYS A CA 1
ATOM 2223 C C . LYS A 1 284 ? -1.561 41.519 -30.053 1.00 47.22 284 LYS A C 1
ATOM 2225 O O . LYS A 1 284 ? -2.611 42.145 -30.118 1.00 47.22 284 LYS A O 1
ATOM 2230 N N . LEU A 1 285 ? -1.383 40.349 -30.654 1.00 55.22 285 LEU A N 1
ATOM 2231 C CA . LEU A 1 285 ? -2.480 39.553 -31.181 1.00 55.22 285 LEU A CA 1
ATOM 2232 C C . LEU A 1 285 ? -3.323 39.119 -29.975 1.00 55.22 285 LEU A C 1
ATOM 2234 O O . LEU A 1 285 ? -2.881 38.312 -29.158 1.00 55.22 285 LEU A O 1
ATOM 2238 N N . ASP A 1 286 ? -4.490 39.741 -29.812 1.00 64.25 286 ASP A N 1
ATOM 2239 C CA . ASP A 1 286 ? -5.386 39.483 -28.688 1.00 64.25 286 ASP A CA 1
ATOM 2240 C C . ASP A 1 286 ? -5.928 38.046 -28.762 1.00 64.25 286 ASP A C 1
ATOM 2242 O O . ASP A 1 286 ? -6.541 37.645 -29.752 1.00 64.25 286 ASP A O 1
ATOM 2246 N N . GLY A 1 287 ? -5.659 37.269 -27.707 1.00 71.31 287 GLY A N 1
ATOM 2247 C CA . GLY A 1 287 ? -6.032 35.859 -27.557 1.00 71.31 287 GLY A CA 1
ATOM 2248 C C . GLY A 1 287 ? -7.530 35.574 -27.727 1.00 71.31 287 GLY A C 1
ATOM 2249 O O . GLY A 1 287 ? -8.381 36.435 -27.508 1.00 71.31 287 GLY A O 1
ATOM 2250 N N . LYS A 1 288 ? -7.876 34.329 -28.075 1.00 86.12 288 LYS A N 1
ATOM 2251 C CA . LYS A 1 288 ? -9.271 33.878 -28.202 1.00 86.12 288 LYS A CA 1
ATOM 2252 C C . LYS A 1 288 ? -9.822 33.430 -26.850 1.00 86.12 288 LYS A C 1
ATOM 2254 O O . LYS A 1 288 ? -9.374 32.432 -26.278 1.00 86.12 288 LYS A O 1
ATOM 2259 N N . THR A 1 289 ? -10.846 34.116 -26.351 1.00 91.56 289 THR A N 1
ATOM 2260 C CA . THR A 1 289 ? -11.548 33.706 -25.127 1.00 91.56 289 THR A CA 1
ATOM 2261 C C . THR A 1 289 ? -12.502 32.542 -25.401 1.00 91.56 289 THR A C 1
ATOM 2263 O O . THR A 1 289 ? -13.383 32.616 -26.258 1.00 91.56 289 THR A O 1
ATOM 2266 N N . CYS A 1 290 ? -12.375 31.462 -24.634 1.00 90.56 290 CYS A N 1
ATOM 2267 C CA . CYS A 1 290 ? -13.263 30.313 -24.723 1.00 90.56 290 CYS A CA 1
ATOM 2268 C C . CYS A 1 290 ? -14.680 30.671 -24.260 1.00 90.56 290 CYS A C 1
ATOM 2270 O O . CYS A 1 290 ? -14.889 31.036 -23.106 1.00 90.56 290 CYS A O 1
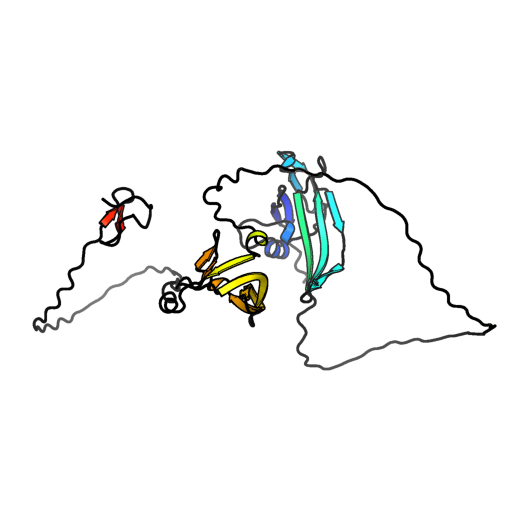ATOM 2272 N N . ARG A 1 291 ? -15.693 30.467 -25.107 1.00 89.94 291 ARG A N 1
ATOM 2273 C CA . ARG A 1 291 ? -17.101 30.700 -24.726 1.00 89.94 291 ARG A CA 1
ATOM 2274 C C . ARG A 1 291 ? -17.617 29.750 -23.639 1.00 89.94 291 ARG A C 1
ATOM 2276 O O . ARG A 1 291 ? -18.613 30.060 -22.996 1.00 89.94 291 ARG A O 1
ATOM 2283 N N . ASN A 1 292 ? -16.964 28.604 -23.437 1.00 91.31 292 ASN A N 1
ATOM 2284 C CA . ASN A 1 292 ? -17.404 27.594 -22.476 1.00 91.31 292 ASN A CA 1
ATOM 2285 C C . ASN A 1 292 ? -16.873 27.837 -21.057 1.00 91.31 292 ASN A C 1
ATOM 2287 O O . ASN A 1 292 ? -17.650 27.779 -20.111 1.00 91.31 292 ASN A O 1
ATOM 2291 N N . CYS A 1 293 ? -15.573 28.102 -20.903 1.00 92.88 293 CYS A N 1
ATOM 2292 C CA . CYS A 1 293 ? -14.946 28.285 -19.585 1.00 92.88 293 CYS A CA 1
ATOM 2293 C C . CYS A 1 293 ? -14.349 29.682 -19.361 1.00 92.88 293 CYS A C 1
ATOM 2295 O O . CYS A 1 293 ? -13.872 29.970 -18.271 1.00 92.88 293 CYS A O 1
ATOM 2297 N N . LYS A 1 294 ? -14.411 30.576 -20.358 1.00 90.69 294 LYS A N 1
ATOM 2298 C CA . LYS A 1 294 ? -13.865 31.948 -20.325 1.00 90.69 294 LYS A CA 1
ATOM 2299 C C . LYS A 1 294 ? -12.339 32.042 -20.215 1.00 90.69 294 LYS A C 1
ATOM 2301 O O . LYS A 1 294 ? -11.819 33.138 -20.032 1.00 90.69 294 LYS A O 1
ATOM 2306 N N . TYR A 1 295 ? -11.625 30.932 -20.386 1.00 92.25 295 TYR A N 1
ATOM 2307 C CA . TYR A 1 295 ? -10.166 30.924 -20.471 1.00 92.25 295 TYR A CA 1
ATOM 2308 C C . TYR A 1 295 ? -9.673 31.651 -21.732 1.00 92.25 295 TYR A C 1
ATOM 2310 O O . TYR A 1 295 ? -10.265 31.492 -22.803 1.00 92.25 295 TYR A O 1
ATOM 2318 N N . ASN A 1 296 ? -8.595 32.430 -21.620 1.00 93.75 296 ASN A N 1
ATOM 2319 C CA . ASN A 1 296 ? -7.980 33.146 -22.740 1.00 93.75 296 ASN A CA 1
ATOM 2320 C C . ASN A 1 296 ? -6.886 32.287 -23.370 1.00 93.75 296 ASN A C 1
ATOM 2322 O O . ASN A 1 296 ? -5.881 32.014 -22.728 1.00 93.75 296 ASN A O 1
ATOM 2326 N N . ASN A 1 297 ? -7.095 31.882 -24.618 1.00 90.44 297 ASN A N 1
ATOM 2327 C CA . ASN A 1 297 ? -6.194 31.007 -25.363 1.00 90.44 297 ASN A CA 1
ATOM 2328 C C . ASN A 1 297 ? -5.376 31.833 -26.355 1.00 90.44 297 ASN A C 1
ATOM 2330 O O . ASN A 1 297 ? -5.769 32.946 -26.722 1.00 90.44 297 ASN A O 1
ATOM 2334 N N . GLU A 1 298 ? -4.276 31.273 -26.842 1.00 90.69 298 GLU A N 1
ATOM 2335 C CA . GLU A 1 298 ? -3.494 31.893 -27.909 1.00 90.69 298 GLU A CA 1
ATOM 2336 C C . GLU A 1 298 ? -4.315 32.031 -29.205 1.00 90.69 298 GLU A C 1
ATOM 2338 O O . GLU A 1 298 ? -5.273 31.295 -29.450 1.00 90.69 298 GLU A O 1
ATOM 2343 N N . VAL A 1 299 ? -3.960 32.990 -30.063 1.00 86.31 299 VAL A N 1
ATOM 2344 C CA . VAL A 1 299 ? -4.762 33.334 -31.257 1.00 86.31 299 VAL A CA 1
ATOM 2345 C C . VAL A 1 299 ? -4.874 32.176 -32.255 1.00 86.31 299 VAL A C 1
ATOM 2347 O O . VAL A 1 299 ? -5.908 32.011 -32.915 1.00 86.31 299 VAL A O 1
ATOM 2350 N N . GLU A 1 300 ? -3.846 31.332 -32.315 1.00 84.94 300 GLU A N 1
ATOM 2351 C CA . GLU A 1 300 ? -3.782 30.156 -33.188 1.00 84.94 300 GLU A CA 1
ATOM 2352 C C . GLU A 1 300 ? -4.444 28.909 -32.579 1.00 84.94 300 GLU A C 1
ATOM 2354 O O . GLU A 1 300 ? -4.597 27.894 -33.259 1.00 84.94 300 GLU A O 1
ATOM 2359 N N . SER A 1 301 ? -4.915 28.982 -31.327 1.00 88.81 301 SER A N 1
ATOM 2360 C CA . SER A 1 301 ? -5.592 27.859 -30.679 1.00 88.81 301 SER A CA 1
ATOM 2361 C C . SER A 1 301 ? -6.890 27.498 -31.411 1.00 88.81 301 SER A C 1
ATOM 2363 O O . SER A 1 301 ? -7.805 28.315 -31.557 1.00 88.81 301 SER A O 1
ATOM 2365 N N . ILE A 1 302 ? -6.982 26.243 -31.861 1.00 92.62 302 ILE A N 1
ATOM 2366 C CA . ILE A 1 302 ? -8.193 25.654 -32.466 1.00 92.62 302 ILE A CA 1
ATOM 2367 C C . ILE A 1 302 ? -9.120 25.093 -31.372 1.00 92.62 302 ILE A C 1
ATOM 2369 O O . ILE A 1 302 ? -10.342 25.061 -31.527 1.00 92.62 302 ILE A O 1
ATOM 2373 N N . PHE A 1 303 ? -8.546 24.678 -30.242 1.00 93.50 303 PHE A N 1
ATOM 2374 C CA . PHE A 1 303 ? -9.245 24.120 -29.088 1.00 93.50 303 PHE A CA 1
ATOM 2375 C C . PHE A 1 303 ? -8.817 24.844 -27.816 1.00 93.50 303 PHE A C 1
ATOM 2377 O O . PHE A 1 303 ? -7.700 25.340 -27.730 1.00 93.50 303 PHE A O 1
ATOM 2384 N N . CYS A 1 304 ? -9.717 24.912 -26.839 1.00 93.19 304 CYS A N 1
ATOM 2385 C CA . CYS A 1 304 ? -9.434 25.527 -25.556 1.00 93.19 304 CYS A CA 1
ATOM 2386 C C . CYS A 1 304 ? -8.459 24.665 -24.757 1.00 93.19 304 CYS A C 1
ATOM 2388 O O . CYS A 1 304 ? -8.739 23.488 -24.535 1.00 93.19 304 CYS A O 1
ATOM 2390 N N . GLU A 1 305 ? -7.379 25.260 -24.269 1.00 91.69 305 GLU A N 1
ATOM 2391 C CA . GLU A 1 305 ? -6.359 24.558 -23.484 1.00 91.69 305 GLU A CA 1
ATOM 2392 C C . GLU A 1 305 ? -6.892 24.060 -22.142 1.00 91.69 305 GLU A C 1
ATOM 2394 O O . GLU A 1 305 ? -6.474 23.018 -21.648 1.00 91.69 305 GLU A O 1
ATOM 2399 N N . GLU A 1 306 ? -7.861 24.773 -21.568 1.00 91.75 306 GLU A N 1
ATOM 2400 C CA . GLU A 1 306 ? -8.389 24.418 -20.257 1.00 91.75 306 GLU A CA 1
ATOM 2401 C C . GLU A 1 306 ? -9.495 23.350 -20.327 1.00 91.75 306 GLU A C 1
ATOM 2403 O O . GLU A 1 306 ? -9.545 22.446 -19.499 1.00 91.75 306 GLU A O 1
ATOM 2408 N N . CYS A 1 307 ? -10.395 23.422 -21.318 1.00 92.38 307 CYS A N 1
ATOM 2409 C CA . CYS A 1 307 ? -11.574 22.543 -21.373 1.00 92.38 307 CYS A CA 1
ATOM 2410 C C . CYS A 1 307 ? -11.694 21.680 -22.639 1.00 92.38 307 CYS A C 1
ATOM 2412 O O . CYS A 1 307 ? -12.673 20.947 -22.787 1.00 92.38 307 CYS A O 1
ATOM 2414 N N . GLY A 1 308 ? -10.752 21.782 -23.580 1.00 88.56 308 GLY A N 1
ATOM 2415 C CA . GLY A 1 308 ? -10.686 20.965 -24.797 1.00 88.56 308 GLY A CA 1
ATOM 2416 C C . GLY A 1 308 ? -11.772 21.236 -25.847 1.00 88.56 308 GLY A C 1
ATOM 2417 O O . GLY A 1 308 ? -11.777 20.602 -26.902 1.00 88.56 308 GLY A O 1
ATOM 2418 N N . LYS A 1 309 ? -12.711 22.163 -25.602 1.00 92.25 309 LYS A N 1
ATOM 2419 C CA . LYS A 1 309 ? -13.754 22.518 -26.580 1.00 92.25 309 LYS A CA 1
ATOM 2420 C C . LYS A 1 309 ? -13.198 23.395 -27.695 1.00 92.25 309 LYS A C 1
ATOM 2422 O O . LYS A 1 309 ? -12.346 24.245 -27.451 1.00 92.25 309 LYS A O 1
ATOM 2427 N N . LYS A 1 310 ? -13.716 23.215 -28.912 1.00 92.94 310 LYS A N 1
ATOM 2428 C CA . LYS A 1 310 ? -13.320 24.002 -30.085 1.00 92.94 310 LYS A CA 1
ATOM 2429 C C . LYS A 1 310 ? -13.578 25.494 -29.845 1.00 92.94 310 LYS A C 1
ATOM 2431 O O . LYS A 1 310 ? -14.650 25.862 -29.365 1.00 92.94 310 LYS A O 1
ATOM 2436 N N . LEU A 1 311 ? -12.587 26.323 -30.156 1.00 88.38 311 LEU A N 1
ATOM 2437 C CA . LEU A 1 311 ? -12.708 27.777 -30.139 1.00 88.38 311 LEU A CA 1
ATOM 2438 C C . LEU A 1 311 ? -13.284 28.210 -31.494 1.00 88.38 311 LEU A C 1
ATOM 2440 O O . LEU A 1 311 ? -12.733 27.854 -32.536 1.00 88.38 311 LEU A O 1
ATOM 2444 N N . GLU A 1 312 ? -14.426 28.901 -31.469 1.00 72.19 312 GLU A N 1
ATOM 2445 C CA . GLU A 1 312 ? -15.084 29.489 -32.650 1.00 72.19 312 GLU A CA 1
ATOM 2446 C C . GLU A 1 312 ? -14.676 30.944 -32.854 1.00 72.19 312 GLU A C 1
ATOM 2448 O O . GLU A 1 312 ? -14.765 31.717 -31.868 1.00 72.19 312 GLU A O 1
#

pLDDT: mean 73.13, std 27.28, range [26.8, 98.81]

Sequence (312 aa):
MSKEKTFVEKKLRGSGGYAIAKVSDDEQKIANLGGPELFLAGIGKLDKERFKKYYCNKCEKEYQGAPNLEFENPNEDLGENIILKEKGEYKCKTCDYIIAQYRKFDESKKEEIEEGGGKREVEQEQDRVNEVLETENRNESKSENKSKSSKPINQIENNNDDKVIPDVKSTYVHIEKIIGMSTYDNNAHLIGKVQEIGLRKLLDGNVEFSFKIKNSNNEVKEIEWNKISKIGDIIILADQNSQSNEIKSRGSGSIHNVSSDNGNSSSNTDIDSSSAAAAAAATKLDGKTCRNCKYNNEVESIFCEECGKKLE

Secondary structure (DSSP, 8-state):
------EEEEEEEETTEEEEEEEEHHHHHHHBSSSSSEEHHHH----GGGEEEEEETTTTEEEESPPEEEEE---EE-STTEEEEEEEEEE-TTT--EEEEEEEEEE---------------------------------------------------------------S---HHHHTT-EEE-TT--EEEEEEEEEEEEPTTS-EEEEEEEE-TTS-EEEEEGGGEEEESSSEEEPPTTSTTSSSS-----PPP-----------------------------PPEEPTTT--EE-TT-SB-TTT-PBP-

Radius of gyration: 35.3 Å; chains: 1; bounding box: 59×117×74 Å